Protein AF-0000000084714409 (afdb_homodimer)

Sequence (258 aa):
MHHAGVTAQVHGAFSDERGHGVAIVDLPSRTLSLTIGHLRAGQSTRLHRHNYETILYITKGQGYTLVEDRKVEWKAGDAVYVPVWAWHRHVNTDARHEAEYVACENTPLLQNLGEIALREEAPSQEGHEMHHAGVTAQVHGAFSDERGHGVAIVDLPSRTLSLTIGHLRAGQSTRLHRHNYETILYITKGQGYTLVEDRKVEWKAGDAVYVPVWAWHRHVNTDARHEAEYVACENTPLLQNLGEIALREEAPSQEGHE

Organism: Cystobacter fuscus (strain ATCC 25194 / DSM 2262 / NBRC 100088 / M29) (NCBI:txid1242864)

Solvent-accessible surface area (backbone atoms only — not comparable to full-atom values): 13049 Å² total; per-residue (Å²): 101,69,29,77,46,30,71,77,47,58,39,59,70,62,12,59,75,45,60,37,49,31,14,60,59,74,64,94,58,61,46,52,41,45,33,40,39,41,30,49,46,56,28,49,44,58,50,28,31,29,71,44,46,38,43,36,38,29,71,35,44,43,31,34,34,37,46,69,93,40,78,46,74,44,37,49,43,17,34,38,52,47,63,58,59,41,45,31,32,45,37,22,68,36,77,81,46,55,24,32,30,40,38,39,30,39,46,37,35,35,37,72,74,66,60,65,59,48,74,48,70,55,75,75,81,68,73,88,116,98,68,30,77,47,31,71,77,47,57,38,60,69,60,12,60,75,45,61,36,50,32,13,61,58,75,66,94,59,62,46,52,41,46,34,40,38,39,31,48,47,55,29,52,43,58,51,28,30,29,71,46,46,37,42,37,39,29,71,34,44,42,31,34,34,39,46,68,94,41,77,46,75,46,38,49,41,17,32,39,50,45,61,56,59,41,44,30,32,45,37,22,69,36,77,81,46,54,24,32,31,42,37,38,29,39,46,37,35,36,35,72,72,66,60,64,59,48,76,48,69,54,74,75,79,68,72,89,117

Secondary structure (DSSP, 8-state):
-EE--GGG---HHHHHHHTSEEEE-----SS-EEEEEEE-TT-BPPPEEESS-EEEEEEE-EEEEEETTEEEEEETT-EEEE-TT--EEEEE--SSS-EEEEEEE-HHHHHHTTS---EEEPP------/-EE--GGG---HHHHHHHTSEEEE-----SS-EEEEEEE-TT-BPPPEEESS-EEEEEEE-EEEEEETTEEEEEETT-EEEE-TT--EEEEE--SSS-EEEEEEE-HHHHHHHHS---EEEPP------

Radius of gyration: 18.62 Å; Cα contacts (8 Å, |Δi|>4): 704; chains: 2; bounding box: 42×69×45 Å

InterPro domains:
  IPR011051 RmlC-like cupin domain superfamily [SSF51182] (19-115)
  IPR013096 Cupin 2, conserved barrel [PF07883] (38-101)
  IPR014710 RmlC-like jelly roll fold [G3DSA:2.60.120.10] (14-129)
  IPR047183 Gentisate 1,2-dioxygenase-like [PTHR41517] (28-122)

Structure (mmCIF, N/CA/C/O backbone):
data_AF-0000000084714409-model_v1
#
loop_
_entity.id
_entity.type
_entity.pdbx_description
1 polymer 'Cupin type-2 domain-containing protein'
#
loop_
_atom_site.group_PDB
_atom_site.id
_atom_site.type_symbol
_atom_site.label_atom_id
_atom_site.label_alt_id
_atom_site.label_comp_id
_atom_site.label_asym_id
_atom_site.label_entity_id
_atom_site.label_seq_id
_atom_site.pdbx_PDB_ins_code
_atom_site.Cartn_x
_atom_site.Cartn_y
_atom_site.Cartn_z
_atom_site.occupancy
_atom_site.B_iso_or_equiv
_atom_site.auth_seq_id
_atom_site.auth_comp_id
_ato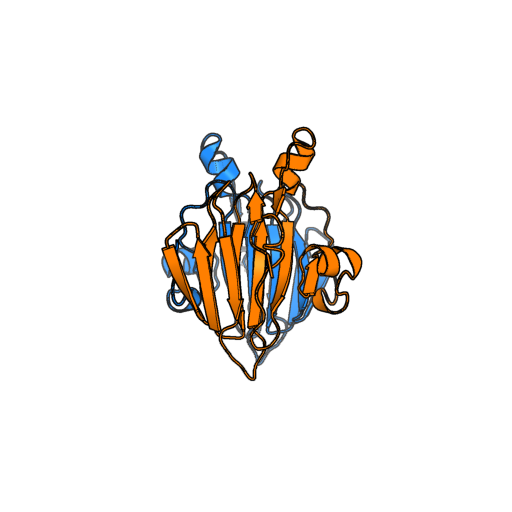m_site.auth_asym_id
_atom_site.auth_atom_id
_atom_site.pdbx_PDB_model_num
ATOM 1 N N . MET A 1 1 ? -0.018 14.414 -8.492 1 91.5 1 MET A N 1
ATOM 2 C CA . MET A 1 1 ? -0.159 14.094 -7.074 1 91.5 1 MET A CA 1
ATOM 3 C C . MET A 1 1 ? -1.445 13.312 -6.816 1 91.5 1 MET A C 1
ATOM 5 O O . MET A 1 1 ? -1.692 12.867 -5.695 1 91.5 1 MET A O 1
ATOM 9 N N . HIS A 1 2 ? -2.193 13.141 -7.922 1 95.12 2 HIS A N 1
ATOM 10 C CA . HIS A 1 2 ? -3.523 12.562 -7.789 1 95.12 2 HIS A CA 1
ATOM 11 C C . HIS A 1 2 ? -3.812 11.586 -8.93 1 95.12 2 HIS A C 1
ATOM 13 O O . HIS A 1 2 ? -3.496 11.867 -10.086 1 95.12 2 HIS A O 1
ATOM 19 N N . HIS A 1 3 ? -4.266 10.422 -8.594 1 94.44 3 HIS A N 1
ATOM 20 C CA . HIS A 1 3 ? -4.805 9.461 -9.547 1 94.44 3 HIS A CA 1
ATOM 21 C C . HIS A 1 3 ? -6.27 9.148 -9.25 1 94.44 3 HIS A C 1
ATOM 23 O O . HIS A 1 3 ? -6.57 8.352 -8.352 1 94.44 3 HIS A O 1
ATOM 29 N N . ALA A 1 4 ? -7.137 9.727 -10.062 1 94.19 4 ALA A N 1
ATOM 30 C CA . ALA A 1 4 ? -8.57 9.555 -9.852 1 94.19 4 ALA A CA 1
ATOM 31 C C . ALA A 1 4 ? -9.047 8.227 -10.43 1 94.19 4 ALA A C 1
ATOM 33 O O . ALA A 1 4 ? -8.633 7.824 -11.516 1 94.19 4 ALA A O 1
ATOM 34 N N . GLY A 1 5 ? -9.906 7.562 -9.656 1 92.44 5 GLY A N 1
ATOM 35 C CA . GLY A 1 5 ? -10.523 6.352 -10.164 1 92.44 5 GLY A CA 1
ATOM 36 C C . GLY A 1 5 ? -9.523 5.293 -10.578 1 92.44 5 GLY A C 1
ATOM 37 O O . GLY A 1 5 ? -9.531 4.836 -11.719 1 92.44 5 GLY A O 1
ATOM 38 N N . VAL A 1 6 ? -8.711 4.824 -9.688 1 92.06 6 VAL A N 1
ATOM 39 C CA . VAL A 1 6 ? -7.609 3.92 -9.977 1 92.06 6 VAL A CA 1
ATOM 40 C C . VAL A 1 6 ? -8.133 2.666 -10.672 1 92.06 6 VAL A C 1
ATOM 42 O O . VAL A 1 6 ? -7.531 2.178 -11.633 1 92.06 6 VAL A O 1
ATOM 45 N N . THR A 1 7 ? -9.273 2.193 -10.188 1 88.31 7 THR A N 1
ATOM 46 C CA . THR A 1 7 ? -9.75 0.901 -10.664 1 88.31 7 THR A CA 1
ATOM 47 C C . THR A 1 7 ? -10.539 1.064 -11.961 1 88.31 7 THR A C 1
ATOM 49 O O . THR A 1 7 ? -10.977 0.077 -12.555 1 88.31 7 THR A O 1
ATOM 52 N N . ALA A 1 8 ? -10.789 2.32 -12.312 1 83.19 8 ALA A N 1
ATOM 53 C CA . ALA A 1 8 ? -11.508 2.566 -13.555 1 83.19 8 ALA A CA 1
ATOM 54 C C . ALA A 1 8 ? -10.68 2.139 -14.766 1 83.19 8 ALA A C 1
ATOM 56 O O . ALA A 1 8 ? -11.219 1.888 -15.844 1 83.19 8 ALA A O 1
ATOM 57 N N . GLN A 1 9 ? -9.352 2.117 -14.57 1 68.75 9 GLN A N 1
ATOM 58 C CA . GLN A 1 9 ? -8.469 1.706 -15.656 1 68.75 9 GLN A CA 1
ATOM 59 C C . GLN A 1 9 ? -7.77 0.389 -15.328 1 68.75 9 GLN A C 1
ATOM 61 O O . GLN A 1 9 ? -6.949 0.328 -14.414 1 68.75 9 GLN A O 1
ATOM 66 N N . VAL A 1 10 ? -8.375 -0.668 -15.789 1 66.25 10 VAL A N 1
ATOM 67 C CA . VAL A 1 10 ? -7.668 -1.942 -15.742 1 66.25 10 VAL A CA 1
ATOM 68 C C . VAL A 1 10 ? -6.676 -2.025 -16.891 1 66.25 10 VAL A C 1
ATOM 70 O O . VAL A 1 10 ? -7.023 -1.734 -18.047 1 66.25 10 VAL A O 1
ATOM 73 N N . HIS A 1 11 ? -5.426 -2.039 -16.531 1 65.38 11 HIS A N 1
ATOM 74 C CA . HIS A 1 11 ? -4.398 -2.064 -17.562 1 65.38 11 HIS A CA 1
ATOM 75 C C . HIS A 1 11 ? -4.402 -3.395 -18.312 1 65.38 11 HIS A C 1
ATOM 77 O O . HIS A 1 11 ? -3.891 -4.398 -17.797 1 65.38 11 HIS A O 1
ATOM 83 N N . GLY A 1 12 ? -5.066 -3.32 -19.438 1 61.66 12 GLY A N 1
ATOM 84 C CA . GLY A 1 12 ? -5.262 -4.516 -20.25 1 61.66 12 GLY A CA 1
ATOM 85 C C . GLY A 1 12 ? -4.008 -5.359 -20.375 1 61.66 12 GLY A C 1
ATOM 86 O O . GLY A 1 12 ? -4.004 -6.535 -20.016 1 61.66 12 GLY A O 1
ATOM 87 N N . ALA A 1 13 ? -2.947 -4.711 -20.875 1 60.78 13 ALA A N 1
ATOM 88 C CA . ALA A 1 13 ? -1.728 -5.477 -21.125 1 60.78 13 ALA A CA 1
ATOM 89 C C . ALA A 1 13 ? -1.154 -6.035 -19.812 1 60.78 13 ALA A C 1
ATOM 91 O O . ALA A 1 13 ? -0.715 -7.188 -19.766 1 60.78 13 ALA A O 1
ATOM 92 N N . PHE A 1 14 ? -1.133 -5.258 -18.844 1 71 14 PHE A N 1
ATOM 93 C CA . PHE A 1 14 ? -0.606 -5.684 -17.547 1 71 14 PHE A CA 1
ATOM 94 C C . PHE A 1 14 ? -1.468 -6.789 -16.953 1 71 14 PHE A C 1
ATOM 96 O O . PHE A 1 14 ? -0.946 -7.797 -16.469 1 71 14 PHE A O 1
ATOM 103 N N . SER A 1 15 ? -2.76 -6.594 -17.078 1 77.75 15 SER A N 1
ATOM 104 C CA . SER A 1 15 ? -3.703 -7.598 -16.594 1 77.75 15 SER A CA 1
ATOM 105 C C . SER A 1 15 ? -3.525 -8.922 -17.328 1 77.75 15 SER A C 1
ATOM 107 O O . SER A 1 15 ? -3.609 -9.992 -16.719 1 77.75 15 SER A O 1
ATOM 109 N N . ASP A 1 16 ? -3.354 -8.805 -18.625 1 69.38 16 ASP A N 1
ATOM 110 C CA . ASP A 1 16 ? -3.145 -10.008 -19.422 1 69.38 16 ASP A CA 1
ATOM 111 C C . ASP A 1 16 ? -1.893 -10.758 -18.984 1 69.38 16 ASP A C 1
ATOM 113 O O . ASP A 1 16 ? -1.911 -11.984 -18.844 1 69.38 16 ASP A O 1
ATOM 117 N N . GLU A 1 17 ? -0.86 -10.008 -18.719 1 67.38 17 GLU A N 1
ATOM 118 C CA . GLU A 1 17 ? 0.401 -10.602 -18.281 1 67.38 17 GLU A CA 1
ATOM 119 C C . GLU A 1 17 ? 0.253 -11.281 -16.922 1 67.38 17 GLU A C 1
ATOM 121 O O . GLU A 1 17 ? 0.87 -12.312 -16.672 1 67.38 17 GLU A O 1
ATOM 126 N N . ARG A 1 18 ? -0.591 -10.734 -16.172 1 72.62 18 ARG A N 1
ATOM 127 C CA . ARG A 1 18 ? -0.733 -11.219 -14.797 1 72.62 18 ARG A CA 1
ATOM 128 C C . ARG A 1 18 ? -1.824 -12.273 -14.703 1 72.62 18 ARG A C 1
ATOM 130 O O . ARG A 1 18 ? -1.901 -13.008 -13.711 1 72.62 18 ARG A O 1
ATOM 137 N N . GLY A 1 19 ? -2.635 -12.391 -15.758 1 74.62 19 GLY A N 1
ATOM 138 C CA . GLY A 1 19 ? -3.703 -13.375 -15.797 1 74.62 19 GLY A CA 1
ATOM 139 C C . GLY A 1 19 ? -4.898 -12.992 -14.938 1 74.62 19 GLY A C 1
ATOM 140 O O . GLY A 1 19 ? -5.695 -13.852 -14.562 1 74.62 19 GLY A O 1
ATOM 141 N N . HIS A 1 20 ? -4.879 -11.773 -14.43 1 82 20 HIS A N 1
ATOM 142 C CA . HIS A 1 20 ? -5.988 -11.258 -13.641 1 82 20 HIS A CA 1
ATOM 143 C C . HIS A 1 20 ? -6.047 -9.734 -13.703 1 82 20 HIS A C 1
ATOM 145 O O . HIS A 1 20 ? -5.105 -9.094 -14.172 1 82 20 HIS A O 1
ATOM 151 N N . GLY A 1 21 ? -7.145 -9.18 -13.375 1 86.69 21 GLY A N 1
ATOM 152 C CA . GLY A 1 21 ? -7.305 -7.734 -13.43 1 86.69 21 GLY A CA 1
ATOM 153 C C . GLY A 1 21 ? -6.418 -7 -12.438 1 86.69 21 GLY A C 1
ATOM 154 O O . GLY A 1 21 ? -6.438 -7.297 -11.242 1 86.69 21 GLY A O 1
ATOM 155 N N . VAL A 1 22 ? -5.609 -6.098 -12.938 1 92.69 22 VAL A N 1
ATOM 156 C CA . VAL A 1 22 ? -4.746 -5.27 -12.094 1 92.69 22 VAL A CA 1
ATOM 157 C C . VAL A 1 22 ? -4.883 -3.805 -12.5 1 92.69 22 VAL A C 1
ATOM 159 O O . VAL A 1 22 ? -4.754 -3.463 -13.68 1 92.69 22 VAL A O 1
ATOM 162 N N . ALA A 1 23 ? -5.258 -2.959 -11.594 1 93.94 23 ALA A N 1
ATOM 163 C CA . ALA A 1 23 ? -5.211 -1.51 -11.766 1 93.94 23 ALA A CA 1
ATOM 164 C C . ALA A 1 23 ? -3.949 -0.922 -11.141 1 93.94 23 ALA A C 1
ATOM 166 O O . ALA A 1 23 ? -3.66 -1.163 -9.969 1 93.94 23 ALA A O 1
ATOM 167 N N . ILE A 1 24 ? -3.191 -0.186 -11.914 1 94.19 24 ILE A N 1
ATOM 168 C CA . ILE A 1 24 ? -1.93 0.382 -11.445 1 94.19 24 ILE A CA 1
ATOM 169 C C . ILE A 1 24 ? -2.154 1.812 -10.969 1 94.19 24 ILE A C 1
ATOM 171 O O . ILE A 1 24 ? -2.779 2.619 -11.656 1 94.19 24 ILE A O 1
ATOM 175 N N . VAL A 1 25 ? -1.768 2.082 -9.742 1 95.62 25 VAL A N 1
ATOM 176 C CA . VAL A 1 25 ? -1.732 3.467 -9.281 1 95.62 25 VAL A CA 1
ATOM 177 C C . VAL A 1 25 ? -0.604 4.215 -9.984 1 95.62 25 VAL A C 1
ATOM 179 O O . VAL A 1 25 ? 0.575 3.945 -9.742 1 95.62 25 VAL A O 1
ATOM 182 N N . ASP A 1 26 ? -0.975 5.105 -10.812 1 95.06 26 ASP A N 1
ATOM 183 C CA . ASP A 1 26 ? -0.027 5.844 -11.641 1 95.06 26 ASP A CA 1
ATOM 184 C C . ASP A 1 26 ? 0.365 7.164 -10.977 1 95.06 26 ASP A C 1
ATOM 186 O O . ASP A 1 26 ? -0.266 8.195 -11.219 1 95.06 26 ASP A O 1
ATOM 190 N N . LEU A 1 27 ? 1.365 7.176 -10.117 1 95.19 27 LEU A N 1
ATOM 191 C CA . LEU A 1 27 ? 1.874 8.32 -9.375 1 95.19 27 LEU A CA 1
ATOM 192 C C . LEU A 1 27 ? 3.398 8.352 -9.398 1 95.19 27 LEU A C 1
ATOM 194 O O . LEU A 1 27 ? 4.043 7.332 -9.656 1 95.19 27 LEU A O 1
ATOM 198 N N . PRO A 1 28 ? 3.982 9.477 -9.203 1 95 28 PRO A N 1
ATOM 199 C CA . PRO A 1 28 ? 5.426 9.609 -9.406 1 95 28 PRO A CA 1
ATOM 200 C C . PRO A 1 28 ? 6.238 9.156 -8.195 1 95 28 PRO A C 1
ATOM 202 O O . PRO A 1 28 ? 7.148 9.859 -7.754 1 95 28 PRO A O 1
ATOM 205 N N . SER A 1 29 ? 5.938 8.008 -7.652 1 96.31 29 SER A N 1
ATOM 206 C CA . SER A 1 29 ? 6.715 7.441 -6.559 1 96.31 29 SER A CA 1
ATOM 207 C C . SER A 1 29 ? 8.047 6.887 -7.055 1 96.31 29 SER A C 1
ATOM 209 O O . SER A 1 29 ? 8.164 6.496 -8.219 1 96.31 29 SER A O 1
ATOM 211 N N . ARG A 1 30 ? 9.047 6.898 -6.223 1 96.75 30 ARG A N 1
ATOM 212 C CA . ARG A 1 30 ? 10.391 6.516 -6.633 1 96.75 30 ARG A CA 1
ATOM 213 C C . ARG A 1 30 ? 10.773 5.156 -6.055 1 96.75 30 ARG A C 1
ATOM 215 O O . ARG A 1 30 ? 11.633 4.461 -6.605 1 96.75 30 ARG A O 1
ATOM 222 N N . THR A 1 31 ? 10.211 4.832 -4.902 1 97.81 31 THR A N 1
ATOM 223 C CA . THR A 1 31 ? 10.633 3.605 -4.238 1 97.81 31 THR A CA 1
ATOM 224 C C . THR A 1 31 ? 9.461 2.65 -4.059 1 97.81 31 THR A C 1
ATOM 226 O O . THR A 1 31 ? 9.656 1.464 -3.787 1 97.81 31 THR A O 1
ATOM 229 N N . LEU A 1 32 ? 8.227 3.146 -4.234 1 97.94 32 LEU A N 1
ATOM 230 C CA . LEU A 1 32 ? 7.012 2.398 -3.926 1 97.94 32 LEU A CA 1
ATOM 231 C C . LEU A 1 32 ? 6.152 2.217 -5.172 1 97.94 32 LEU A C 1
ATOM 233 O O . LEU A 1 32 ? 6.07 3.115 -6.012 1 97.94 32 LEU A O 1
ATOM 237 N N . SER A 1 33 ? 5.547 1.119 -5.246 1 97.75 33 SER A N 1
ATOM 238 C CA . SER A 1 33 ? 4.449 0.929 -6.188 1 97.75 33 SER A CA 1
ATOM 239 C C . SER A 1 33 ? 3.219 0.356 -5.492 1 97.75 33 SER A C 1
ATOM 241 O O . SER A 1 33 ? 3.34 -0.405 -4.527 1 97.75 33 SER A O 1
ATOM 243 N N . LEU A 1 34 ? 2.068 0.78 -5.957 1 97.94 34 LEU A N 1
ATOM 244 C CA . LEU A 1 34 ? 0.788 0.295 -5.453 1 97.94 34 LEU A CA 1
ATOM 245 C C . LEU A 1 34 ? -0.121 -0.135 -6.602 1 97.94 34 LEU A C 1
ATOM 247 O O . LEU A 1 34 ? -0.226 0.564 -7.609 1 97.94 34 LEU A O 1
ATOM 251 N N . THR A 1 35 ? -0.719 -1.241 -6.465 1 97 35 THR A N 1
ATOM 252 C CA . THR A 1 35 ? -1.691 -1.737 -7.43 1 97 35 THR A CA 1
ATOM 253 C C . THR A 1 35 ? -2.922 -2.299 -6.723 1 97 35 THR A C 1
ATOM 255 O O . THR A 1 35 ? -2.852 -2.676 -5.551 1 97 35 THR A O 1
ATOM 258 N N . ILE A 1 36 ? -4.008 -2.293 -7.473 1 97.31 36 ILE A N 1
ATOM 259 C CA . ILE A 1 36 ? -5.234 -2.947 -7.023 1 97.31 36 ILE A CA 1
ATOM 260 C C . ILE A 1 36 ? -5.473 -4.211 -7.848 1 97.31 36 ILE A C 1
ATOM 262 O O . ILE A 1 36 ? -5.723 -4.137 -9.055 1 97.31 36 ILE A O 1
ATOM 266 N N . GLY A 1 37 ? -5.398 -5.312 -7.145 1 95.94 37 GLY A N 1
ATOM 267 C CA . GLY A 1 37 ? -5.652 -6.59 -7.793 1 95.94 37 GLY A CA 1
ATOM 268 C C . GLY A 1 37 ? -7.082 -7.066 -7.629 1 95.94 37 GLY A C 1
ATOM 269 O O . GLY A 1 37 ? -7.676 -6.906 -6.559 1 95.94 37 GLY A O 1
ATOM 270 N N . HIS A 1 38 ? -7.559 -7.633 -8.703 1 95.06 38 HIS A N 1
ATOM 271 C CA . HIS A 1 38 ? -8.898 -8.211 -8.711 1 95.06 38 HIS A CA 1
ATOM 272 C C . HIS A 1 38 ? -8.859 -9.68 -9.125 1 95.06 38 HIS A C 1
ATOM 274 O O . HIS A 1 38 ? -8.266 -10.023 -10.148 1 95.06 38 HIS A O 1
ATOM 280 N N . LEU A 1 39 ? -9.469 -10.531 -8.32 1 95.56 39 LEU A N 1
ATOM 281 C CA . LEU A 1 39 ? -9.641 -11.938 -8.656 1 95.56 39 LEU A CA 1
ATOM 282 C C . LEU A 1 39 ? -11.117 -12.281 -8.828 1 95.56 39 LEU A C 1
ATOM 284 O O . LEU A 1 39 ? -11.906 -12.102 -7.906 1 95.56 39 LEU A O 1
ATOM 288 N N . ARG A 1 40 ? -11.453 -12.797 -9.984 1 95.56 40 ARG A N 1
ATOM 289 C CA . ARG A 1 40 ? -12.805 -13.281 -10.195 1 95.56 40 ARG A CA 1
ATOM 290 C C . ARG A 1 40 ? -13.094 -14.508 -9.336 1 95.56 40 ARG A C 1
ATOM 292 O O . ARG A 1 40 ? -12.18 -15.062 -8.711 1 95.56 40 ARG A O 1
ATOM 299 N N . ALA A 1 41 ? -14.43 -14.82 -9.312 1 95.94 41 ALA A N 1
ATOM 300 C CA . ALA A 1 41 ? -14.82 -16.016 -8.57 1 95.94 41 ALA A CA 1
ATOM 301 C C . ALA A 1 41 ? -14.008 -17.234 -9.023 1 95.94 41 ALA A C 1
ATOM 303 O O . ALA A 1 41 ? -13.969 -17.547 -10.211 1 95.94 41 ALA A O 1
ATOM 304 N N . GLY A 1 42 ? -13.281 -17.812 -8.078 1 95.12 42 GLY A N 1
ATOM 305 C CA . GLY A 1 42 ? -12.547 -19.047 -8.352 1 95.12 42 GLY A CA 1
ATOM 306 C C . GLY A 1 42 ? -11.227 -18.797 -9.055 1 95.12 42 GLY A C 1
ATOM 307 O O . GLY A 1 42 ? -10.477 -19.75 -9.328 1 95.12 42 GLY A O 1
ATOM 308 N N . GLN A 1 43 ? -10.836 -17.578 -9.266 1 95.56 43 GLN A N 1
ATOM 309 C CA . GLN A 1 43 ? -9.656 -17.266 -10.062 1 95.56 43 GLN A CA 1
ATOM 310 C C . GLN A 1 43 ? -8.391 -17.281 -9.203 1 95.56 43 GLN A C 1
ATOM 312 O O . GLN A 1 43 ? -8.461 -17.062 -7.992 1 95.56 43 GLN A O 1
ATOM 317 N N . SER A 1 44 ? -7.297 -17.562 -9.852 1 95.06 44 SER A N 1
ATOM 318 C CA . SER A 1 44 ? -5.977 -17.5 -9.227 1 95.06 44 SER A CA 1
ATOM 319 C C . SER A 1 44 ? -4.992 -16.719 -10.086 1 95.06 44 SER A C 1
ATOM 321 O O . SER A 1 44 ? -5.156 -16.625 -11.305 1 95.06 44 SER A O 1
ATOM 323 N N . THR A 1 45 ? -4.039 -16.125 -9.391 1 94.81 45 THR A N 1
ATOM 324 C CA . THR A 1 45 ? -2.928 -15.562 -10.141 1 94.81 45 THR A CA 1
ATOM 325 C C . THR A 1 45 ? -2.008 -16.672 -10.656 1 94.81 45 THR A C 1
ATOM 327 O O . THR A 1 45 ? -2.082 -17.812 -10.195 1 94.81 45 THR A O 1
ATOM 330 N N . ARG A 1 46 ? -1.164 -16.344 -11.594 1 92.38 46 ARG A N 1
ATOM 331 C CA . ARG A 1 46 ? -0.142 -17.281 -12.047 1 92.38 46 ARG A CA 1
ATOM 332 C C . ARG A 1 46 ? 0.909 -17.5 -10.969 1 92.38 46 ARG A C 1
ATOM 334 O O . ARG A 1 46 ? 1.185 -16.609 -10.164 1 92.38 46 ARG A O 1
ATOM 341 N N . LEU A 1 47 ? 1.417 -18.688 -10.969 1 95.44 47 LEU A N 1
ATOM 342 C CA . LEU A 1 47 ? 2.561 -18.969 -10.102 1 95.44 47 LEU A CA 1
ATOM 343 C C . LEU A 1 47 ? 3.791 -18.188 -10.57 1 95.44 47 LEU A C 1
ATOM 345 O O . LEU A 1 47 ? 4.184 -18.281 -11.734 1 95.44 47 LEU A O 1
ATOM 349 N N . HIS A 1 48 ? 4.434 -17.406 -9.711 1 96.94 48 HIS A N 1
ATOM 350 C CA . HIS A 1 48 ? 5.57 -16.578 -10.062 1 96.94 48 HIS A CA 1
ATOM 351 C C . HIS A 1 48 ? 6.41 -16.234 -8.836 1 96.94 48 HIS A C 1
ATOM 353 O O . HIS A 1 48 ? 6.031 -16.562 -7.711 1 96.94 48 HIS A O 1
ATOM 359 N N . ARG A 1 49 ? 7.57 -15.695 -9.062 1 97.38 49 ARG A N 1
ATOM 360 C CA . ARG A 1 49 ? 8.445 -15.164 -8.023 1 97.38 49 ARG A CA 1
ATOM 361 C C . ARG A 1 49 ? 9.141 -13.891 -8.492 1 97.38 49 ARG A C 1
ATOM 363 O O . ARG A 1 49 ? 9.195 -13.617 -9.695 1 97.38 49 ARG A O 1
ATOM 370 N N . HIS A 1 50 ? 9.594 -13.094 -7.574 1 98 50 HIS A N 1
ATOM 371 C CA . HIS A 1 50 ? 10.266 -11.836 -7.895 1 98 50 HIS A CA 1
ATOM 372 C C . HIS A 1 50 ? 11.188 -11.398 -6.766 1 98 50 HIS A C 1
ATOM 374 O O . HIS A 1 50 ? 11.078 -11.891 -5.641 1 98 50 HIS A O 1
ATOM 380 N N . ASN A 1 51 ? 12.172 -10.492 -7.109 1 98.5 51 ASN A N 1
ATOM 381 C CA . ASN A 1 51 ? 13.203 -10.117 -6.152 1 98.5 51 ASN A CA 1
ATOM 382 C C . ASN A 1 51 ? 12.836 -8.844 -5.398 1 98.5 51 ASN A C 1
ATOM 384 O O . ASN A 1 51 ? 13.703 -8.18 -4.832 1 98.5 51 ASN A O 1
ATOM 388 N N . TYR A 1 52 ? 11.641 -8.414 -5.438 1 98 52 TYR A N 1
ATOM 389 C CA . TYR A 1 52 ? 11.102 -7.332 -4.617 1 98 52 TYR A CA 1
ATOM 390 C C . TYR A 1 52 ? 10.086 -7.859 -3.613 1 98 52 TYR A C 1
ATOM 392 O O . TYR A 1 52 ? 9.531 -8.945 -3.795 1 98 52 TYR A O 1
ATOM 400 N N . GLU A 1 53 ? 9.906 -7.188 -2.486 1 97.12 53 GLU A N 1
ATOM 401 C CA . GLU A 1 53 ? 8.969 -7.629 -1.465 1 97.12 53 GLU A CA 1
ATOM 402 C C . GLU A 1 53 ? 7.559 -7.105 -1.749 1 97.12 53 GLU A C 1
ATOM 404 O O . GLU A 1 53 ? 7.398 -6.062 -2.387 1 97.12 53 GLU A O 1
ATOM 409 N N . THR A 1 54 ? 6.574 -7.789 -1.305 1 98.19 54 THR A N 1
ATOM 410 C CA . THR A 1 54 ? 5.172 -7.449 -1.524 1 98.19 54 THR A CA 1
ATOM 411 C C . THR A 1 54 ? 4.371 -7.594 -0.232 1 98.19 54 THR A C 1
ATOM 413 O O . THR A 1 54 ? 4.523 -8.578 0.492 1 98.19 54 THR A O 1
ATOM 416 N N . ILE A 1 55 ? 3.625 -6.609 0.173 1 98.62 55 ILE A N 1
ATOM 417 C CA . ILE A 1 55 ? 2.572 -6.688 1.18 1 98.62 55 ILE A CA 1
ATOM 418 C C . ILE A 1 55 ? 1.206 -6.574 0.507 1 98.62 55 ILE A C 1
ATOM 420 O O . ILE A 1 55 ? 0.974 -5.664 -0.291 1 98.62 55 ILE A O 1
ATOM 424 N N . LEU A 1 56 ? 0.336 -7.496 0.772 1 98.62 56 LEU A N 1
ATOM 425 C CA . LEU A 1 56 ? -1.055 -7.434 0.336 1 98.62 56 LEU A CA 1
ATOM 426 C C . LEU A 1 56 ? -1.971 -7.055 1.495 1 98.62 56 LEU A C 1
ATOM 428 O O . LEU A 1 56 ? -1.804 -7.551 2.611 1 98.62 56 LEU A O 1
ATOM 432 N N . TYR A 1 57 ? -2.855 -6.184 1.273 1 98.62 57 TYR A N 1
ATOM 433 C CA . TYR A 1 57 ? -3.988 -5.926 2.156 1 98.62 57 TYR A CA 1
ATOM 434 C C . TYR A 1 57 ? -5.305 -6.266 1.469 1 98.62 57 TYR A C 1
ATOM 436 O O . TYR A 1 57 ? -5.648 -5.676 0.443 1 98.62 57 TYR A O 1
ATOM 444 N N . ILE A 1 58 ? -6.047 -7.191 2.088 1 98.56 58 ILE A N 1
ATOM 445 C CA . ILE A 1 58 ? -7.266 -7.699 1.462 1 98.56 58 ILE A CA 1
ATOM 446 C C . ILE A 1 58 ? -8.43 -6.762 1.763 1 98.56 58 ILE A C 1
ATOM 448 O O . ILE A 1 58 ? -8.766 -6.531 2.926 1 98.56 58 ILE A O 1
ATOM 452 N N . THR A 1 59 ? -9.016 -6.242 0.666 1 97.56 59 THR A N 1
ATOM 453 C CA . THR A 1 59 ? -10.094 -5.281 0.866 1 97.56 59 THR A CA 1
ATOM 454 C C . THR A 1 59 ? -11.453 -5.941 0.675 1 97.56 59 THR A C 1
ATOM 456 O O . THR A 1 59 ? -12.469 -5.438 1.158 1 97.56 59 THR A O 1
ATOM 459 N N . LYS A 1 60 ? -11.5 -6.949 -0.091 1 97 60 LYS A N 1
ATOM 460 C CA . LYS A 1 60 ? -12.742 -7.66 -0.384 1 97 60 LYS A CA 1
ATOM 461 C C . LYS A 1 60 ? -12.484 -9.156 -0.566 1 97 60 LYS A C 1
ATOM 463 O O . LYS A 1 60 ? -11.516 -9.547 -1.212 1 97 60 LYS A O 1
ATOM 468 N N . GLY A 1 61 ? -13.461 -9.984 0.009 1 97.5 61 GLY A N 1
ATOM 469 C CA . GLY A 1 61 ? -13.477 -11.406 -0.298 1 97.5 61 GLY A CA 1
ATOM 470 C C . GLY A 1 61 ? -12.602 -12.227 0.625 1 97.5 61 GLY A C 1
ATOM 471 O O . GLY A 1 61 ? -12.336 -11.828 1.76 1 97.5 61 GLY A O 1
ATOM 472 N N . GLN A 1 62 ? -12.398 -13.484 0.189 1 97.88 62 GLN A N 1
ATOM 473 C CA . GLN A 1 62 ? -11.594 -14.445 0.938 1 97.88 62 GLN A CA 1
ATOM 474 C C . GLN A 1 62 ? -10.867 -15.406 -0.002 1 97.88 62 GLN A C 1
ATOM 476 O O . GLN A 1 62 ? -11.266 -15.57 -1.157 1 97.88 62 GLN A O 1
ATOM 481 N N . GLY A 1 63 ? -9.812 -15.992 0.519 1 98.25 63 GLY A N 1
ATOM 482 C CA . GLY A 1 63 ? -8.984 -16.922 -0.245 1 98.25 63 GLY A CA 1
ATOM 483 C C . GLY A 1 63 ? -7.715 -17.328 0.479 1 98.25 63 GLY A C 1
ATOM 484 O O . GLY A 1 63 ? -7.707 -17.438 1.706 1 98.25 63 GLY A O 1
ATOM 485 N N . TYR A 1 64 ? -6.738 -17.625 -0.305 1 98.5 64 TYR A N 1
ATOM 486 C CA . TYR A 1 64 ? -5.453 -17.953 0.297 1 98.5 64 TYR A CA 1
ATOM 487 C C . TYR A 1 64 ? -4.305 -17.594 -0.64 1 98.5 64 TYR A C 1
ATOM 489 O O . TYR A 1 64 ? -4.52 -17.359 -1.832 1 98.5 64 TYR A O 1
ATOM 497 N N . THR A 1 65 ? -3.162 -17.438 -0.092 1 98.25 65 THR A N 1
ATOM 498 C CA . THR A 1 65 ? -1.896 -17.344 -0.811 1 98.25 65 THR A CA 1
ATOM 499 C C . THR A 1 65 ? -1.028 -18.562 -0.542 1 98.25 65 THR A C 1
ATOM 501 O O . THR A 1 65 ? -0.827 -18.953 0.613 1 98.25 65 THR A O 1
ATOM 504 N N . LEU A 1 66 ? -0.626 -19.156 -1.576 1 97.44 66 LEU A N 1
ATOM 505 C CA . LEU A 1 66 ? 0.406 -20.188 -1.468 1 97.44 66 LEU A CA 1
ATOM 506 C C . LEU A 1 66 ? 1.797 -19.578 -1.596 1 97.44 66 LEU A C 1
ATOM 508 O O . LEU A 1 66 ? 2.092 -18.891 -2.582 1 97.44 66 LEU A O 1
ATOM 512 N N . VAL A 1 67 ? 2.564 -19.75 -0.618 1 97.19 67 VAL A N 1
ATOM 513 C CA . VAL A 1 67 ? 3.961 -19.328 -0.625 1 97.19 67 VAL A CA 1
ATOM 514 C C . VAL A 1 67 ? 4.871 -20.531 -0.386 1 97.19 67 VAL A C 1
ATOM 516 O O . VAL A 1 67 ? 4.98 -21.016 0.741 1 97.19 67 VAL A O 1
ATOM 519 N N . GLU A 1 68 ? 5.582 -20.828 -1.45 1 96.12 68 GLU A N 1
ATOM 520 C CA . GLU A 1 68 ? 6.34 -22.078 -1.395 1 96.12 68 GLU A CA 1
ATOM 521 C C . GLU A 1 68 ? 5.473 -23.234 -0.896 1 96.12 68 GLU A C 1
ATOM 523 O O . GLU A 1 68 ? 4.473 -23.578 -1.522 1 96.12 68 GLU A O 1
ATOM 528 N N . ASP A 1 69 ? 5.68 -23.734 0.262 1 93.5 69 ASP A N 1
ATOM 529 C CA . ASP A 1 69 ? 4.918 -24.875 0.751 1 93.5 69 ASP A CA 1
ATOM 530 C C . ASP A 1 69 ? 3.951 -24.469 1.855 1 93.5 69 ASP A C 1
ATOM 532 O O . ASP A 1 69 ? 3.406 -25.328 2.562 1 93.5 69 ASP A O 1
ATOM 536 N N . ARG A 1 70 ? 3.764 -23.25 1.968 1 96.12 70 ARG A N 1
ATOM 537 C CA . ARG A 1 70 ? 2.887 -22.75 3.021 1 96.12 70 ARG A CA 1
ATOM 538 C C . ARG A 1 70 ? 1.626 -22.125 2.432 1 96.12 70 ARG A C 1
ATOM 540 O O . ARG A 1 70 ? 1.699 -21.328 1.485 1 96.12 70 ARG A O 1
ATOM 547 N N . LYS A 1 71 ? 0.526 -22.516 3.045 1 97.44 71 LYS A N 1
ATOM 548 C CA . LYS A 1 71 ? -0.758 -21.922 2.68 1 97.44 71 LYS A CA 1
ATOM 549 C C . LYS A 1 71 ? -1.199 -20.891 3.711 1 97.44 71 LYS A C 1
ATOM 551 O O . LYS A 1 71 ? -1.334 -21.203 4.895 1 97.44 71 LYS A O 1
ATOM 556 N N . VAL A 1 72 ? -1.438 -19.688 3.328 1 97.69 72 VAL A N 1
ATOM 557 C CA . VAL A 1 72 ? -1.882 -18.609 4.203 1 97.69 72 VAL A CA 1
ATOM 558 C C . VAL A 1 72 ? -3.299 -18.188 3.818 1 97.69 72 VAL A C 1
ATOM 560 O O . VAL A 1 72 ? -3.496 -17.484 2.822 1 97.69 72 VAL A O 1
ATOM 563 N N . GLU A 1 73 ? -4.25 -18.531 4.629 1 98.19 73 GLU A N 1
ATOM 564 C CA . GLU A 1 73 ? -5.629 -18.141 4.375 1 98.19 73 GLU A CA 1
ATOM 565 C C . GLU A 1 73 ? -5.859 -16.672 4.75 1 98.19 73 GLU A C 1
ATOM 567 O O . GLU A 1 73 ? -5.262 -16.172 5.699 1 98.19 73 GLU A O 1
ATOM 572 N N . TRP A 1 74 ? -6.688 -16.016 3.941 1 98.31 74 TRP A N 1
ATOM 573 C CA . TRP A 1 74 ? -6.965 -14.617 4.234 1 98.31 74 TRP A CA 1
ATOM 574 C C . TRP A 1 74 ? -8.414 -14.266 3.916 1 98.31 74 TRP A C 1
ATOM 576 O O . TRP A 1 74 ? -9.062 -14.961 3.129 1 98.31 74 TRP A O 1
ATOM 586 N N . LYS A 1 75 ? -8.945 -13.273 4.52 1 98 75 LYS A N 1
ATOM 587 C CA . LYS A 1 75 ? -10.211 -12.609 4.25 1 98 75 LYS A CA 1
ATOM 588 C C . LYS A 1 75 ? -10.07 -11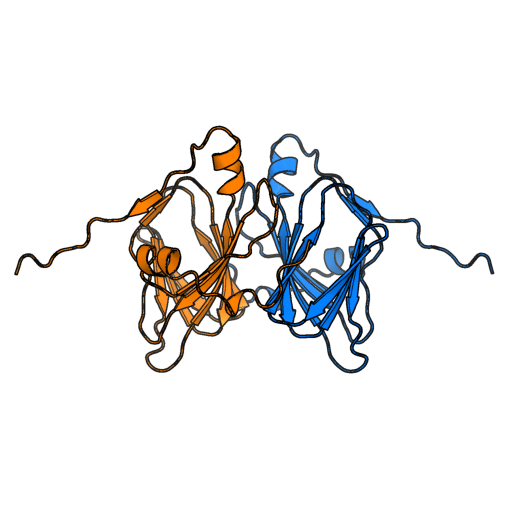.094 4.316 1 98 75 LYS A C 1
ATOM 590 O O . LYS A 1 75 ? -9.023 -10.578 4.73 1 98 75 LYS A O 1
ATOM 595 N N . ALA A 1 76 ? -11.141 -10.422 3.84 1 97.75 76 ALA A N 1
ATOM 596 C CA . ALA A 1 76 ? -11.125 -8.961 3.904 1 97.75 76 ALA A CA 1
ATOM 597 C C . ALA A 1 76 ? -10.68 -8.477 5.281 1 97.75 76 ALA A C 1
ATOM 599 O O . ALA A 1 76 ? -11.141 -8.992 6.305 1 97.75 76 ALA A O 1
ATOM 600 N N . GLY A 1 77 ? -9.758 -7.535 5.27 1 97.25 77 GLY A N 1
ATOM 601 C CA . GLY A 1 77 ? -9.25 -6.984 6.516 1 97.25 77 GLY A CA 1
ATOM 602 C C . GLY A 1 77 ? -7.926 -7.598 6.938 1 97.25 77 GLY A C 1
ATOM 603 O O . GLY A 1 77 ? -7.266 -7.098 7.852 1 97.25 77 GLY A O 1
ATOM 604 N N . ASP A 1 78 ? -7.52 -8.664 6.297 1 98.12 78 ASP A N 1
ATOM 605 C CA . ASP A 1 78 ? -6.242 -9.312 6.574 1 98.12 78 ASP A CA 1
ATOM 606 C C . ASP A 1 78 ? -5.133 -8.734 5.699 1 98.12 78 ASP A C 1
ATOM 608 O O . ASP A 1 78 ? -5.406 -8.102 4.676 1 98.12 78 ASP A O 1
ATOM 612 N N . ALA A 1 79 ? -3.906 -8.922 6.133 1 98.56 79 ALA A N 1
ATOM 613 C CA . ALA A 1 79 ? -2.727 -8.602 5.332 1 98.56 79 ALA A CA 1
ATOM 614 C C . ALA A 1 79 ? -1.795 -9.805 5.23 1 98.56 79 ALA A C 1
ATOM 616 O O . ALA A 1 79 ? -1.737 -10.633 6.145 1 98.56 79 ALA A O 1
ATOM 617 N N . VAL A 1 80 ? -1.093 -9.906 4.137 1 98.44 80 VAL A N 1
ATOM 618 C CA . VAL A 1 80 ? -0.196 -11.016 3.846 1 98.44 80 VAL A CA 1
ATOM 619 C C . VAL A 1 80 ? 1.143 -10.484 3.338 1 98.44 80 VAL A C 1
ATOM 621 O O . VAL A 1 80 ? 1.181 -9.555 2.529 1 98.44 80 VAL A O 1
ATOM 624 N N . TYR A 1 81 ? 2.207 -11.062 3.799 1 98.19 81 TYR A N 1
ATOM 625 C CA . TYR A 1 81 ? 3.551 -10.75 3.322 1 98.19 81 TYR A CA 1
ATOM 626 C C . TYR A 1 81 ? 4.062 -11.836 2.383 1 98.19 81 TYR A C 1
ATOM 628 O O . TYR A 1 81 ? 3.955 -13.023 2.684 1 98.19 81 TYR A O 1
ATOM 636 N N . VAL A 1 82 ? 4.559 -11.469 1.257 1 97.81 82 VAL A N 1
ATOM 637 C CA . VAL A 1 82 ? 5.219 -12.375 0.321 1 97.81 82 VAL A CA 1
ATOM 638 C C . VAL A 1 82 ? 6.723 -12.117 0.329 1 97.81 82 VAL A C 1
ATOM 640 O O . VAL A 1 82 ? 7.188 -11.07 -0.131 1 97.81 82 VAL A O 1
ATOM 643 N N . PRO A 1 83 ? 7.516 -13.07 0.78 1 96 83 PRO A N 1
ATOM 644 C CA . PRO A 1 83 ? 8.969 -12.867 0.824 1 96 83 PRO A CA 1
ATOM 645 C C . PRO A 1 83 ? 9.594 -12.781 -0.565 1 96 83 PRO A C 1
ATOM 647 O O . PRO A 1 83 ? 9.062 -13.352 -1.521 1 96 83 PRO A O 1
ATOM 650 N N . VAL A 1 84 ? 10.727 -12.117 -0.606 1 97.25 84 VAL A N 1
ATOM 651 C CA . VAL A 1 84 ? 11.484 -11.977 -1.845 1 97.25 84 VAL A CA 1
ATOM 652 C C . VAL A 1 84 ? 11.867 -13.352 -2.381 1 97.25 84 VAL A C 1
ATOM 654 O O . VAL A 1 84 ? 12.266 -14.234 -1.615 1 97.25 84 VAL A O 1
ATOM 657 N N . TRP A 1 85 ? 11.672 -13.523 -3.625 1 97.81 85 TRP A N 1
ATOM 658 C CA . TRP A 1 85 ? 12.094 -14.664 -4.445 1 97.81 85 TRP A CA 1
ATOM 659 C C . TRP A 1 85 ? 11.375 -15.938 -4.012 1 97.81 85 TRP A C 1
ATOM 661 O O . TRP A 1 85 ? 11.859 -17.047 -4.266 1 97.81 85 TRP A O 1
ATOM 671 N N . ALA A 1 86 ? 10.305 -15.859 -3.338 1 97.5 86 ALA A N 1
ATOM 672 C CA . ALA A 1 86 ? 9.469 -17 -2.984 1 97.5 86 ALA A CA 1
ATOM 673 C C . ALA A 1 86 ? 8.414 -17.266 -4.059 1 97.5 86 ALA A C 1
ATOM 675 O O . ALA A 1 86 ? 7.734 -16.344 -4.508 1 97.5 86 ALA A O 1
ATOM 676 N N . TRP A 1 87 ? 8.328 -18.547 -4.508 1 98.06 87 TRP A N 1
ATOM 677 C CA . TRP A 1 87 ? 7.227 -18.891 -5.395 1 98.06 87 TRP A CA 1
ATOM 678 C C . TRP A 1 87 ? 5.883 -18.703 -4.699 1 98.06 87 TRP A C 1
ATOM 680 O O . TRP A 1 87 ? 5.691 -19.141 -3.566 1 98.06 87 TRP A O 1
ATOM 690 N N . HIS A 1 88 ? 4.957 -18 -5.387 1 97.81 88 HIS A N 1
ATOM 691 C CA . HIS A 1 88 ? 3.676 -17.75 -4.734 1 97.81 88 HIS A CA 1
ATOM 692 C C . HIS A 1 88 ? 2.566 -17.547 -5.762 1 97.81 88 HIS A C 1
ATOM 694 O O . HIS A 1 88 ? 2.842 -17.297 -6.938 1 97.81 88 HIS A O 1
ATOM 700 N N . ARG A 1 89 ? 1.359 -17.75 -5.359 1 97.25 89 ARG A N 1
ATOM 701 C CA . ARG A 1 89 ? 0.13 -17.406 -6.066 1 97.25 89 ARG A CA 1
ATOM 702 C C . ARG A 1 89 ? -0.985 -17.062 -5.086 1 97.25 89 ARG A C 1
ATOM 704 O O . ARG A 1 89 ? -0.962 -17.484 -3.932 1 97.25 89 ARG A O 1
ATOM 711 N N . HIS A 1 90 ? -1.874 -16.297 -5.5 1 97.75 90 HIS A N 1
ATOM 712 C CA . HIS A 1 90 ? -3.051 -15.883 -4.742 1 97.75 90 HIS A CA 1
ATOM 713 C C . HIS A 1 90 ? -4.32 -16.484 -5.332 1 97.75 90 HIS A C 1
ATOM 715 O O . HIS A 1 90 ? -4.527 -16.438 -6.547 1 97.75 90 HIS A O 1
ATOM 721 N N . VAL A 1 91 ? -5.172 -17 -4.535 1 97.44 91 VAL A N 1
ATOM 722 C CA . VAL A 1 91 ? -6.336 -17.734 -5.012 1 97.44 91 VAL A CA 1
ATOM 723 C C . VAL A 1 91 ? -7.598 -17.219 -4.332 1 97.44 91 VAL A C 1
ATOM 725 O O . VAL A 1 91 ? -7.641 -17.078 -3.105 1 97.44 91 VAL A O 1
ATOM 728 N N . ASN A 1 92 ? -8.617 -16.828 -5.145 1 98 92 ASN A N 1
ATOM 729 C CA . ASN A 1 92 ? -9.969 -16.594 -4.652 1 98 92 ASN A CA 1
ATOM 730 C C . ASN A 1 92 ? -10.766 -17.891 -4.539 1 98 92 ASN A C 1
ATOM 732 O O . ASN A 1 92 ? -11.125 -18.484 -5.551 1 98 92 ASN A O 1
ATOM 736 N N . THR A 1 93 ? -11.07 -18.25 -3.373 1 96.81 93 THR A N 1
ATOM 737 C CA . THR A 1 93 ? -11.734 -19.531 -3.18 1 96.81 93 THR A CA 1
ATOM 738 C C . THR A 1 93 ? -13.25 -19.391 -3.283 1 96.81 93 THR A C 1
ATOM 740 O O . THR A 1 93 ? -13.977 -20.375 -3.24 1 96.81 93 THR A O 1
ATOM 743 N N . ASP A 1 94 ? -13.789 -18.203 -3.283 1 96.38 94 ASP A N 1
ATOM 744 C CA . ASP A 1 94 ? -15.227 -17.969 -3.406 1 96.38 94 ASP A CA 1
ATOM 745 C C . ASP A 1 94 ? -15.703 -18.25 -4.832 1 96.38 94 ASP A C 1
ATOM 747 O O . ASP A 1 94 ? -15.188 -17.656 -5.785 1 96.38 94 ASP A O 1
ATOM 751 N N . ALA A 1 95 ? -16.656 -19.094 -5.051 1 94.88 95 ALA A N 1
ATOM 752 C CA . ALA A 1 95 ? -17.125 -19.5 -6.367 1 94.88 95 ALA A CA 1
ATOM 753 C C . ALA A 1 95 ? -18.141 -18.516 -6.926 1 94.88 95 ALA A C 1
ATOM 755 O O . ALA A 1 95 ? -18.516 -18.594 -8.102 1 94.88 95 ALA A O 1
ATOM 756 N N . ARG A 1 96 ? -18.547 -17.578 -6.16 1 96.81 96 ARG A N 1
ATOM 757 C CA . ARG A 1 96 ? -19.625 -16.703 -6.586 1 96.81 96 ARG A CA 1
ATOM 758 C C . ARG A 1 96 ? -19.188 -15.242 -6.582 1 96.81 96 ARG A C 1
ATOM 760 O O . ARG A 1 96 ? -19.719 -14.43 -7.344 1 96.81 96 ARG A O 1
ATOM 767 N N . HIS A 1 97 ? -18.234 -14.945 -5.695 1 96.44 97 HIS A N 1
ATOM 768 C CA . HIS A 1 97 ? -17.922 -13.539 -5.504 1 96.44 97 HIS A CA 1
ATOM 769 C C . HIS A 1 97 ? -16.453 -13.25 -5.82 1 96.44 97 HIS A C 1
ATOM 771 O O . HIS A 1 97 ? -15.602 -14.125 -5.676 1 96.44 97 HIS A O 1
ATOM 777 N N . GLU A 1 98 ? -16.156 -12.016 -6.188 1 96.69 98 GLU A N 1
ATOM 778 C CA . GLU A 1 98 ? -14.797 -11.578 -6.48 1 96.69 98 GLU A CA 1
ATOM 779 C C . GLU A 1 98 ? -14.039 -11.242 -5.203 1 96.69 98 GLU A C 1
ATOM 781 O O . GLU A 1 98 ? -14.641 -11.078 -4.141 1 96.69 98 GLU A O 1
ATOM 786 N N . ALA A 1 99 ? -12.766 -11.258 -5.332 1 97.31 99 ALA A N 1
ATOM 787 C CA . ALA A 1 99 ? -11.875 -10.766 -4.281 1 97.31 99 ALA A CA 1
ATOM 788 C C . ALA A 1 99 ? -11.031 -9.594 -4.781 1 97.31 99 ALA A C 1
ATOM 790 O O . ALA A 1 99 ? -10.82 -9.445 -5.988 1 97.31 99 ALA A O 1
ATOM 791 N N . GLU A 1 100 ? -10.609 -8.719 -3.861 1 97.31 100 GLU A N 1
ATOM 792 C CA . GLU A 1 100 ? -9.805 -7.547 -4.164 1 97.31 100 GLU A CA 1
ATOM 793 C C . GLU A 1 100 ? -8.734 -7.32 -3.098 1 97.31 100 GLU A C 1
ATOM 795 O O . GLU A 1 100 ? -8.984 -7.543 -1.91 1 97.31 100 GLU A O 1
ATOM 800 N N . TYR A 1 101 ? -7.582 -6.949 -3.539 1 98.06 101 TYR A N 1
ATOM 801 C CA . TYR A 1 101 ? -6.531 -6.598 -2.588 1 98.06 101 TYR A CA 1
ATOM 802 C C . TYR A 1 101 ? -5.719 -5.41 -3.088 1 98.06 101 TYR A C 1
ATOM 804 O O . TYR A 1 101 ? -5.699 -5.125 -4.289 1 98.06 101 TYR A O 1
ATOM 812 N N . VAL A 1 102 ? -5.16 -4.68 -2.219 1 98.5 102 VAL A N 1
ATOM 813 C CA . VAL A 1 102 ? -4.141 -3.668 -2.482 1 98.5 102 VAL A CA 1
ATOM 814 C C . VAL A 1 102 ? -2.752 -4.281 -2.32 1 98.5 102 VAL A C 1
ATOM 816 O O . VAL A 1 102 ? -2.451 -4.891 -1.291 1 98.5 102 VAL A O 1
ATOM 819 N N . ALA A 1 103 ? -1.944 -4.152 -3.295 1 98.44 103 ALA A N 1
ATOM 820 C CA . ALA A 1 103 ? -0.574 -4.652 -3.24 1 98.44 103 ALA A CA 1
ATOM 821 C C . ALA A 1 103 ? 0.431 -3.506 -3.219 1 98.44 103 ALA A C 1
ATOM 823 O O . ALA A 1 103 ? 0.366 -2.6 -4.051 1 98.44 103 ALA A O 1
ATOM 824 N N . CYS A 1 104 ? 1.281 -3.551 -2.299 1 98.62 104 CYS A N 1
ATOM 825 C CA . CYS A 1 104 ? 2.395 -2.613 -2.201 1 98.62 104 CYS A CA 1
ATOM 826 C C . CYS A 1 104 ? 3.723 -3.316 -2.453 1 98.62 104 CYS A C 1
ATOM 828 O O . CYS A 1 104 ? 4.004 -4.355 -1.855 1 98.62 104 CYS A O 1
ATOM 830 N N . GLU A 1 105 ? 4.516 -2.732 -3.312 1 98.5 105 GLU A N 1
ATOM 831 C CA . GLU A 1 105 ? 5.793 -3.338 -3.686 1 98.5 105 GLU A CA 1
ATOM 832 C C . GLU A 1 105 ? 6.898 -2.289 -3.771 1 98.5 105 GLU A C 1
ATOM 834 O O . GLU A 1 105 ? 6.621 -1.104 -3.977 1 98.5 105 GLU A O 1
ATOM 839 N N . ASN A 1 106 ? 8.172 -2.756 -3.59 1 98.56 106 ASN A N 1
ATOM 840 C CA . ASN A 1 106 ? 9.312 -1.855 -3.715 1 98.56 106 ASN A CA 1
ATOM 841 C C . ASN A 1 106 ? 9.977 -1.976 -5.086 1 98.56 106 ASN A C 1
ATOM 843 O O . ASN A 1 106 ? 11.172 -1.713 -5.227 1 98.56 106 ASN A O 1
ATOM 847 N N . THR A 1 107 ? 9.219 -2.352 -6.113 1 98 107 THR A N 1
ATOM 848 C CA . THR A 1 107 ? 9.734 -2.547 -7.465 1 98 107 THR A CA 1
ATOM 849 C C . THR A 1 107 ? 10.383 -1.27 -7.988 1 98 107 THR A C 1
ATOM 851 O O . THR A 1 107 ? 11.461 -1.314 -8.586 1 98 107 THR A O 1
ATOM 854 N N . PRO A 1 108 ? 9.758 -0.069 -7.824 1 97.94 108 PRO A N 1
ATOM 855 C CA . PRO A 1 108 ? 10.398 1.147 -8.328 1 97.94 108 PRO A CA 1
ATOM 856 C C . PRO A 1 108 ? 11.781 1.391 -7.719 1 97.94 108 PRO A C 1
ATOM 858 O O . PRO A 1 108 ? 12.664 1.938 -8.383 1 97.94 108 PRO A O 1
ATOM 861 N N . LEU A 1 109 ? 11.945 1.012 -6.453 1 97.81 109 LEU A N 1
ATOM 862 C CA . LEU A 1 109 ? 13.25 1.126 -5.82 1 97.81 109 LEU A CA 1
ATOM 863 C C . LEU A 1 109 ? 14.305 0.361 -6.613 1 97.81 109 LEU A C 1
ATOM 865 O O . LEU A 1 109 ? 15.352 0.915 -6.953 1 97.81 109 LEU A O 1
ATOM 869 N N . LEU A 1 110 ? 14.039 -0.861 -6.977 1 97.94 110 LEU A N 1
ATOM 870 C CA . LEU A 1 110 ? 14.977 -1.722 -7.688 1 97.94 110 LEU A CA 1
ATOM 871 C C . LEU A 1 110 ? 15.164 -1.248 -9.125 1 97.94 110 LEU A C 1
ATOM 873 O O . LEU A 1 110 ? 16.266 -1.341 -9.672 1 97.94 110 LEU A O 1
ATOM 877 N N . GLN A 1 111 ? 14.078 -0.782 -9.695 1 97.12 111 GLN A N 1
ATOM 878 C CA . GLN A 1 111 ? 14.18 -0.225 -11.039 1 97.12 111 GLN A CA 1
ATOM 879 C C . GLN A 1 111 ? 15.109 0.988 -11.062 1 97.12 111 GLN A C 1
ATOM 881 O O . GLN A 1 111 ? 15.961 1.107 -11.945 1 97.12 111 GLN A O 1
ATOM 886 N N . ASN A 1 112 ? 14.977 1.793 -10.117 1 96.88 112 ASN A N 1
ATOM 887 C CA . ASN A 1 112 ? 15.734 3.035 -10.078 1 96.88 112 ASN A CA 1
ATOM 888 C C . ASN A 1 112 ? 17.188 2.793 -9.641 1 96.88 112 ASN A C 1
ATOM 890 O O . ASN A 1 112 ? 18.047 3.641 -9.859 1 96.88 112 ASN A O 1
ATOM 894 N N . LEU A 1 113 ? 17.469 1.686 -8.977 1 95.5 113 LEU A N 1
ATOM 895 C CA . LEU A 1 113 ? 18.828 1.304 -8.609 1 95.5 113 LEU A CA 1
ATOM 896 C C . LEU A 1 113 ? 19.578 0.75 -9.812 1 95.5 113 LEU A C 1
ATOM 898 O O . LEU A 1 113 ? 20.797 0.538 -9.75 1 95.5 113 LEU A O 1
ATOM 902 N N . GLY A 1 114 ? 19 0.511 -10.922 1 96.19 114 GLY A N 1
ATOM 903 C CA . GLY A 1 114 ? 19.688 0.026 -12.109 1 96.19 114 GLY A CA 1
ATOM 904 C C . GLY A 1 114 ? 18.875 -0.983 -12.898 1 96.19 114 GLY A C 1
ATOM 905 O O . GLY A 1 114 ? 19.422 -1.915 -13.484 1 96.19 114 GLY A O 1
ATOM 906 N N . GLU A 1 115 ? 17.562 -0.861 -12.789 1 96.62 115 GLU A N 1
ATOM 907 C CA . GLU A 1 115 ? 16.656 -1.726 -13.539 1 96.62 115 GLU A CA 1
ATOM 908 C C . GLU A 1 115 ? 16.875 -3.195 -13.195 1 96.62 115 GLU A C 1
ATOM 910 O O . GLU A 1 115 ? 16.938 -4.043 -14.086 1 96.62 115 GLU A O 1
ATOM 915 N N . ILE A 1 116 ? 17.047 -3.398 -11.906 1 97.25 116 ILE A N 1
ATOM 916 C CA . ILE A 1 116 ? 17.453 -4.742 -11.508 1 97.25 116 ILE A CA 1
ATOM 917 C C . ILE A 1 116 ? 16.234 -5.523 -11.016 1 97.25 116 ILE A C 1
ATOM 919 O O . ILE A 1 116 ? 16.359 -6.656 -10.547 1 97.25 116 ILE A O 1
ATOM 923 N N . ALA A 1 117 ? 15.023 -4.922 -11.062 1 97.38 117 ALA A N 1
ATOM 924 C CA . ALA A 1 117 ? 13.82 -5.66 -10.68 1 97.38 117 ALA A CA 1
ATOM 925 C C . ALA A 1 117 ? 13.602 -6.867 -11.586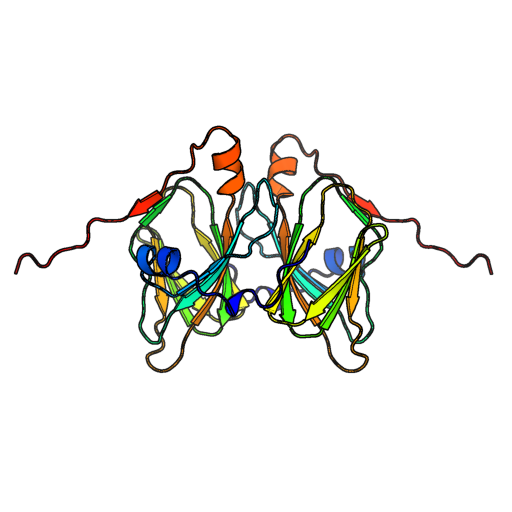 1 97.38 117 ALA A C 1
ATOM 927 O O . ALA A 1 117 ? 13.664 -6.75 -12.812 1 97.38 117 ALA A O 1
ATOM 928 N N . LEU A 1 118 ? 13.375 -8 -10.969 1 97.12 118 LEU A N 1
ATOM 929 C CA . LEU A 1 118 ? 13.234 -9.258 -11.695 1 97.12 118 LEU A CA 1
ATOM 930 C C . LEU A 1 118 ? 11.961 -9.977 -11.281 1 97.12 118 LEU A C 1
ATOM 932 O O . LEU A 1 118 ? 11.633 -10.047 -10.094 1 97.12 118 LEU A O 1
ATOM 936 N N . ARG A 1 119 ? 11.266 -10.477 -12.203 1 95.38 119 ARG A N 1
ATOM 937 C CA . ARG A 1 119 ? 10.102 -11.344 -12.016 1 95.38 119 ARG A CA 1
ATOM 938 C C . ARG A 1 119 ? 10.164 -12.547 -12.945 1 95.38 119 ARG A C 1
ATOM 940 O O . ARG A 1 119 ? 10.531 -12.414 -14.117 1 95.38 119 ARG A O 1
ATOM 947 N N . GLU A 1 120 ? 9.859 -13.75 -12.438 1 96.06 120 GLU A N 1
ATOM 948 C CA . GLU A 1 120 ? 9.82 -14.992 -13.203 1 96.06 120 GLU A CA 1
ATOM 949 C C . GLU A 1 120 ? 8.469 -15.688 -13.055 1 96.06 120 GLU A C 1
ATOM 951 O O . GLU A 1 120 ? 7.949 -15.82 -11.938 1 96.06 120 GLU A O 1
ATOM 956 N N . GLU A 1 121 ? 7.855 -16.031 -14.133 1 93.5 121 GLU A N 1
ATOM 957 C CA . GLU A 1 121 ? 6.648 -16.844 -14.125 1 93.5 121 GLU A CA 1
ATOM 958 C C . GLU A 1 121 ? 6.992 -18.344 -14.203 1 93.5 121 GLU A C 1
ATOM 960 O O . GLU A 1 121 ? 7.914 -18.734 -14.922 1 93.5 121 GLU A O 1
ATOM 965 N N . ALA A 1 122 ? 6.258 -19.109 -13.422 1 92.06 122 ALA A N 1
ATOM 966 C CA . ALA A 1 122 ? 6.422 -20.562 -13.578 1 92.06 122 ALA A CA 1
ATOM 967 C C . ALA A 1 122 ? 5.953 -21.016 -14.953 1 92.06 122 ALA A C 1
ATOM 969 O O . ALA A 1 122 ? 4.977 -20.5 -15.492 1 92.06 122 ALA A O 1
ATOM 970 N N . PRO A 1 123 ? 6.746 -21.891 -15.562 1 83.38 123 PRO A N 1
ATOM 971 C CA . PRO A 1 123 ? 6.293 -22.406 -16.859 1 83.38 123 PRO A CA 1
ATOM 972 C C . PRO A 1 123 ? 4.887 -23 -16.797 1 83.38 123 PRO A C 1
ATOM 974 O O . PRO A 1 123 ? 4.492 -23.562 -15.781 1 83.38 123 PRO A O 1
ATOM 977 N N . SER A 1 124 ? 3.977 -22.406 -17.625 1 70.62 124 SER A N 1
ATOM 978 C CA . SER A 1 124 ? 2.627 -22.953 -17.703 1 70.62 124 SER A CA 1
ATOM 979 C C . SER A 1 124 ? 2.65 -24.469 -17.688 1 70.62 124 SER A C 1
ATOM 981 O O . SER A 1 124 ? 3.525 -25.094 -18.297 1 70.62 124 SER A O 1
ATOM 983 N N . GLN A 1 125 ? 2.338 -25.125 -16.547 1 54.75 125 GLN A N 1
ATOM 984 C CA . GLN A 1 125 ? 2.209 -26.578 -16.641 1 54.75 125 GLN A CA 1
ATOM 985 C C . GLN A 1 125 ? 1.433 -26.969 -17.891 1 54.75 125 GLN A C 1
ATOM 987 O O . GLN A 1 125 ? 0.23 -26.719 -17.984 1 54.75 125 GLN A O 1
ATOM 992 N N . GLU A 1 126 ? 1.806 -26.734 -19.078 1 47.28 126 GLU A N 1
ATOM 993 C CA . GLU A 1 126 ? 1.204 -27.453 -20.203 1 47.28 126 GLU A CA 1
ATOM 994 C C . GLU A 1 126 ? 0.99 -28.922 -19.859 1 47.28 126 GLU A C 1
ATOM 996 O O . GLU A 1 126 ? 1.854 -29.562 -19.25 1 47.28 126 GLU A O 1
ATOM 1001 N N . GLY A 1 127 ? -0.308 -29.453 -19.781 1 40.75 127 GLY A N 1
ATOM 1002 C CA . GLY A 1 127 ? -0.793 -30.812 -19.828 1 40.75 127 GLY A CA 1
ATOM 1003 C C . GLY A 1 127 ? 0.011 -31.703 -20.75 1 40.75 127 GLY A C 1
ATOM 1004 O O . GLY A 1 127 ? 0.033 -31.484 -21.969 1 40.75 127 GLY A O 1
ATOM 1005 N N . HIS A 1 128 ? 1.135 -32.25 -20.375 1 38.78 128 HIS A N 1
ATOM 1006 C CA . HIS A 1 128 ? 1.476 -33.531 -20.969 1 38.78 128 HIS A CA 1
ATOM 1007 C C . HIS A 1 128 ? 0.263 -34.469 -21.016 1 38.78 128 HIS A C 1
ATOM 1009 O O . HIS A 1 128 ? 0.123 -35.344 -20.172 1 38.78 128 HIS A O 1
ATOM 1015 N N . GLU A 1 129 ? -1.001 -34.031 -21.297 1 30.53 129 GLU A N 1
ATOM 1016 C CA . GLU A 1 129 ? -1.702 -35.094 -21.984 1 30.53 129 GLU A CA 1
ATOM 1017 C C . GLU A 1 129 ? -1.262 -35.219 -23.438 1 30.53 129 GLU A C 1
ATOM 1019 O O . GLU A 1 129 ? -0.951 -34.188 -24.078 1 30.53 129 GLU A O 1
ATOM 1024 N N . MET B 1 1 ? 3.846 -14.273 8.234 1 91.88 1 MET B N 1
ATOM 1025 C CA . MET B 1 1 ? 3.484 -13.984 6.848 1 91.88 1 MET B CA 1
ATOM 1026 C C . MET B 1 1 ? 2.049 -13.477 6.754 1 91.88 1 MET B C 1
ATOM 1028 O O . MET B 1 1 ? 1.592 -13.094 5.68 1 91.88 1 MET B O 1
ATOM 1032 N N . HIS B 1 2 ? 1.416 -13.453 7.934 1 95.38 2 HIS B N 1
ATOM 1033 C CA . HIS B 1 2 ? -0.009 -13.141 7.969 1 95.38 2 HIS B CA 1
ATOM 1034 C C . HIS B 1 2 ? -0.352 -12.234 9.141 1 95.38 2 HIS B C 1
ATOM 1036 O O . HIS B 1 2 ? 0.147 -12.438 10.25 1 95.38 2 HIS B O 1
ATOM 1042 N N . HIS B 1 3 ? -1.064 -11.188 8.875 1 94.5 3 HIS B N 1
ATOM 1043 C CA . HIS B 1 3 ? -1.67 -10.344 9.891 1 94.5 3 HIS B CA 1
ATOM 1044 C C . HIS B 1 3 ? -3.189 -10.328 9.773 1 94.5 3 HIS B C 1
ATOM 1046 O O . HIS B 1 3 ? -3.746 -9.625 8.93 1 94.5 3 HIS B O 1
ATOM 1052 N N . ALA B 1 4 ? -3.82 -11.062 10.68 1 94.31 4 ALA B N 1
ATOM 1053 C CA . ALA B 1 4 ? -5.273 -11.18 10.648 1 94.31 4 ALA B CA 1
ATOM 1054 C C . ALA B 1 4 ? -5.938 -9.969 11.289 1 94.31 4 ALA B C 1
ATOM 1056 O O . ALA B 1 4 ? -5.48 -9.477 12.32 1 94.31 4 ALA B O 1
ATOM 1057 N N . GLY B 1 5 ? -6.996 -9.492 10.617 1 92.62 5 GLY B N 1
ATOM 1058 C CA . GLY B 1 5 ? -7.785 -8.422 11.211 1 92.62 5 GLY B CA 1
ATOM 1059 C C . GLY B 1 5 ? -6.973 -7.184 11.523 1 92.62 5 GLY B C 1
ATOM 1060 O O . GLY B 1 5 ? -6.941 -6.723 12.664 1 92.62 5 GLY B O 1
ATOM 1061 N N . VAL B 1 6 ? -6.379 -6.566 10.547 1 92.25 6 VAL B N 1
ATOM 1062 C CA . VAL B 1 6 ? -5.445 -5.457 10.719 1 92.25 6 VAL B CA 1
ATOM 1063 C C . VAL B 1 6 ? -6.125 -4.324 11.484 1 92.25 6 VAL B C 1
ATOM 1065 O O . VAL B 1 6 ? -5.52 -3.713 12.367 1 92.25 6 VAL B O 1
ATOM 1068 N N . THR B 1 7 ? -7.375 -4.09 11.156 1 88.44 7 THR B N 1
ATOM 1069 C CA . THR B 1 7 ? -8.039 -2.914 11.703 1 88.44 7 THR B CA 1
ATOM 1070 C C . THR B 1 7 ? -8.641 -3.221 13.078 1 88.44 7 THR B C 1
ATOM 1072 O O . THR B 1 7 ? -9.219 -2.342 13.719 1 88.44 7 THR B O 1
ATOM 1075 N N . ALA B 1 8 ? -8.578 -4.504 13.438 1 83 8 ALA B N 1
ATOM 1076 C CA . ALA B 1 8 ? -9.102 -4.879 14.75 1 83 8 ALA B CA 1
ATOM 1077 C C . ALA B 1 8 ? -8.266 -4.266 15.867 1 83 8 ALA B C 1
ATOM 1079 O O . ALA B 1 8 ? -8.742 -4.109 17 1 83 8 ALA B O 1
ATOM 1080 N N . GLN B 1 9 ? -7.008 -3.963 15.562 1 68.44 9 GLN B N 1
ATOM 1081 C CA . GLN B 1 9 ? -6.129 -3.348 16.547 1 68.44 9 GLN B CA 1
ATOM 1082 C C . GLN B 1 9 ? -5.746 -1.929 16.141 1 68.44 9 GLN B C 1
ATOM 1084 O O . GLN B 1 9 ? -5.051 -1.732 15.141 1 68.44 9 GLN B O 1
ATOM 1089 N N . VAL B 1 10 ? -6.52 -0.991 16.625 1 65.44 10 VAL B N 1
ATOM 1090 C CA . VAL B 1 10 ? -6.078 0.394 16.5 1 65.44 10 VAL B CA 1
ATOM 1091 C C . VAL B 1 10 ? -4.984 0.689 17.516 1 65.44 10 VAL B C 1
ATOM 1093 O O . VAL B 1 10 ? -5.141 0.395 18.703 1 65.44 10 VAL B O 1
ATOM 1096 N N . HIS B 1 11 ? -3.816 0.86 17 1 65.62 11 HIS B N 1
ATOM 1097 C CA . HIS B 1 11 ? -2.688 1.098 17.891 1 65.62 11 HIS B CA 1
ATOM 1098 C C . HIS B 1 11 ? -2.863 2.398 18.672 1 65.62 11 HIS B C 1
ATOM 1100 O O . HIS B 1 11 ? -2.639 3.482 18.141 1 65.62 11 HIS B O 1
ATOM 1106 N N . GLY B 1 12 ? -3.346 2.199 19.891 1 61.47 12 GLY B N 1
ATOM 1107 C CA . GLY B 1 12 ? -3.678 3.332 20.734 1 61.47 12 GLY B CA 1
ATOM 1108 C C . GLY B 1 12 ? -2.613 4.41 20.734 1 61.47 12 GLY B C 1
ATOM 1109 O O . GLY B 1 12 ? -2.889 5.562 20.391 1 61.47 12 GLY B O 1
ATOM 1110 N N . ALA B 1 13 ? -1.408 3.994 21.078 1 59.5 13 ALA B N 1
ATOM 1111 C CA . ALA B 1 13 ? -0.346 4.988 21.203 1 59.5 13 ALA B CA 1
ATOM 1112 C C . ALA B 1 13 ? -0.05 5.652 19.859 1 59.5 13 ALA B C 1
ATOM 1114 O O . ALA B 1 13 ? 0.14 6.867 19.797 1 59.5 13 ALA B O 1
ATOM 1115 N N . PHE B 1 14 ? 0.024 4.898 18.859 1 70.69 14 PHE B N 1
ATOM 1116 C CA . PHE B 1 14 ? 0.304 5.418 17.516 1 70.69 14 PHE B CA 1
ATOM 1117 C C . PHE B 1 14 ? -0.822 6.328 17.047 1 70.69 14 PHE B C 1
ATOM 1119 O O . PHE B 1 14 ? -0.57 7.418 16.531 1 70.69 14 PHE B O 1
ATOM 1126 N N . SER B 1 15 ? -2.035 5.895 17.328 1 77.31 15 SER B N 1
ATOM 1127 C CA . SER B 1 15 ? -3.207 6.688 16.969 1 77.31 15 SER B CA 1
ATOM 1128 C C . SER B 1 15 ? -3.209 8.023 17.703 1 77.31 15 SER B C 1
ATOM 1130 O O . SER B 1 15 ? -3.572 9.055 17.125 1 77.31 15 SER B O 1
ATOM 1132 N N . ASP B 1 16 ? -2.865 7.961 18.953 1 68.25 16 ASP B N 1
ATOM 1133 C CA . ASP B 1 16 ? -2.801 9.18 19.75 1 68.25 16 ASP B CA 1
ATOM 1134 C C . ASP B 1 16 ? -1.777 10.156 19.188 1 68.25 16 ASP B C 1
ATOM 1136 O O . ASP B 1 16 ? -2.049 11.359 19.078 1 68.25 16 ASP B O 1
ATOM 1140 N N . GLU B 1 17 ? -0.65 9.625 18.781 1 66.75 17 GLU B N 1
ATOM 1141 C CA . GLU B 1 17 ? 0.412 10.453 18.219 1 66.75 17 GLU B CA 1
ATOM 1142 C C . GLU B 1 17 ? -0.021 11.07 16.891 1 66.75 17 GLU B C 1
ATOM 1144 O O . GLU B 1 17 ? 0.343 12.211 16.594 1 66.75 17 GLU B O 1
ATOM 1149 N N . ARG B 1 18 ? -0.815 10.367 16.234 1 72.5 18 ARG B N 1
ATOM 1150 C CA . ARG B 1 18 ? -1.203 10.805 14.891 1 72.5 18 ARG B CA 1
ATOM 1151 C C . ARG B 1 18 ? -2.49 11.617 14.938 1 72.5 18 ARG B C 1
ATOM 1153 O O . ARG B 1 18 ? -2.82 12.312 13.969 1 72.5 18 ARG B O 1
ATOM 1160 N N . GLY B 1 19 ? -3.186 11.586 16.078 1 74.38 19 GLY B N 1
ATOM 1161 C CA . GLY B 1 19 ? -4.418 12.336 16.25 1 74.38 19 GLY B CA 1
ATOM 1162 C C . GLY B 1 19 ? -5.602 11.719 15.539 1 74.38 19 GLY B C 1
ATOM 1163 O O . GLY B 1 19 ? -6.594 12.398 15.266 1 74.38 19 GLY B O 1
ATOM 1164 N N . HIS B 1 20 ? -5.398 10.523 15.008 1 82.12 20 HIS B N 1
ATOM 1165 C CA . HIS B 1 20 ? -6.469 9.789 14.344 1 82.12 20 HIS B CA 1
ATOM 1166 C C . HIS B 1 20 ? -6.219 8.281 14.398 1 82.12 20 HIS B C 1
ATOM 1168 O O . HIS B 1 20 ? -5.121 7.844 14.742 1 82.12 20 HIS B O 1
ATOM 1174 N N . GLY B 1 21 ? -7.215 7.516 14.188 1 86.88 21 GLY B N 1
ATOM 1175 C CA . GLY B 1 21 ? -7.078 6.066 14.242 1 86.88 21 GLY B CA 1
ATOM 1176 C C . GLY B 1 21 ? -6.184 5.512 13.148 1 86.88 21 GLY B C 1
ATOM 1177 O O . GLY B 1 21 ? -6.395 5.789 11.961 1 86.88 21 GLY B O 1
ATOM 1178 N N . VAL B 1 22 ? -5.16 4.785 13.531 1 92.81 22 VAL B N 1
ATOM 1179 C CA . VAL B 1 22 ? -4.25 4.137 12.594 1 92.81 22 VAL B CA 1
ATOM 1180 C C . VAL B 1 22 ? -4.047 2.68 12.992 1 92.81 22 VAL B C 1
ATOM 1182 O O . VAL B 1 22 ? -3.725 2.383 14.148 1 92.81 22 VAL B O 1
ATOM 1185 N N . ALA B 1 23 ? -4.336 1.774 12.133 1 94.06 23 ALA B N 1
ATOM 1186 C CA . ALA B 1 23 ? -3.982 0.365 12.281 1 94.06 23 ALA B CA 1
ATOM 1187 C C . ALA B 1 23 ? -2.711 0.031 11.508 1 94.06 23 ALA B C 1
ATOM 1189 O O . ALA B 1 23 ? -2.617 0.308 10.312 1 94.06 23 ALA B O 1
ATOM 1190 N N . ILE B 1 24 ? -1.737 -0.529 12.18 1 94.12 24 ILE B N 1
ATOM 1191 C CA . ILE B 1 24 ? -0.451 -0.838 11.562 1 94.12 24 ILE B CA 1
ATOM 1192 C C . ILE B 1 24 ? -0.439 -2.291 11.094 1 94.12 24 ILE B C 1
ATOM 1194 O O . ILE B 1 24 ? -0.798 -3.197 11.852 1 94.12 24 ILE B O 1
ATOM 1198 N N . VAL B 1 25 ? -0.163 -2.498 9.82 1 95.62 25 VAL B N 1
ATOM 1199 C CA . VAL B 1 25 ? 0.096 -3.854 9.344 1 95.62 25 VAL B CA 1
ATOM 1200 C C . VAL B 1 25 ? 1.424 -4.355 9.906 1 95.62 25 VAL B C 1
ATOM 1202 O O . VAL B 1 25 ? 2.49 -3.859 9.531 1 95.62 25 VAL B O 1
ATOM 1205 N N . ASP B 1 26 ? 1.335 -5.281 10.766 1 95.06 26 ASP B N 1
ATOM 1206 C CA . ASP B 1 26 ? 2.5 -5.809 11.469 1 95.06 26 ASP B CA 1
ATOM 1207 C C . ASP B 1 26 ? 3.07 -7.031 10.758 1 95.06 26 ASP B C 1
ATOM 1209 O O . ASP B 1 26 ? 2.699 -8.164 11.062 1 95.06 26 ASP B O 1
ATOM 1213 N N . LEU B 1 27 ? 3.934 -6.855 9.781 1 95.25 27 LEU B N 1
ATOM 1214 C CA . LEU B 1 27 ? 4.57 -7.887 8.977 1 95.25 27 LEU B CA 1
ATOM 1215 C C . LEU B 1 27 ? 6.066 -7.613 8.82 1 95.25 27 LEU B C 1
ATOM 1217 O O . LEU B 1 27 ? 6.516 -6.48 9.008 1 95.25 27 LEU B O 1
ATOM 1221 N N . PRO B 1 28 ? 6.84 -8.602 8.555 1 94.94 28 PRO B N 1
ATOM 1222 C CA . PRO B 1 28 ? 8.297 -8.445 8.586 1 94.94 28 PRO B CA 1
ATOM 1223 C C . PRO B 1 28 ? 8.859 -7.852 7.297 1 94.94 28 PRO B C 1
ATOM 1225 O O . PRO B 1 28 ? 9.836 -8.367 6.75 1 94.94 28 PRO B O 1
ATOM 1228 N N . SER B 1 29 ? 8.273 -6.801 6.805 1 96.31 29 SER B N 1
ATOM 1229 C CA . SER B 1 29 ? 8.789 -6.102 5.633 1 96.31 29 SER B CA 1
ATOM 1230 C C . SER B 1 29 ? 10.031 -5.285 5.977 1 96.31 29 SER B C 1
ATOM 1232 O O . SER B 1 29 ? 10.211 -4.871 7.125 1 96.31 29 SER B O 1
ATOM 1234 N N . ARG B 1 30 ? 10.898 -5.105 5.031 1 96.75 30 ARG B N 1
ATOM 1235 C CA . ARG B 1 30 ? 12.18 -4.457 5.289 1 96.75 30 ARG B CA 1
ATOM 1236 C C . ARG B 1 30 ? 12.219 -3.057 4.684 1 96.75 30 ARG B C 1
ATOM 1238 O O . ARG B 1 30 ? 12.977 -2.197 5.141 1 96.75 30 ARG B O 1
ATOM 1245 N N . THR B 1 31 ? 11.477 -2.867 3.596 1 97.75 31 THR B N 1
ATOM 1246 C CA . THR B 1 31 ? 11.578 -1.591 2.896 1 97.75 31 THR B CA 1
ATOM 1247 C C . THR B 1 31 ? 10.219 -0.89 2.859 1 97.75 31 THR B C 1
ATOM 1249 O O . THR B 1 31 ? 10.141 0.309 2.582 1 97.75 31 THR B O 1
ATOM 1252 N N . LEU B 1 32 ? 9.133 -1.616 3.18 1 97.88 32 LEU B N 1
ATOM 1253 C CA . 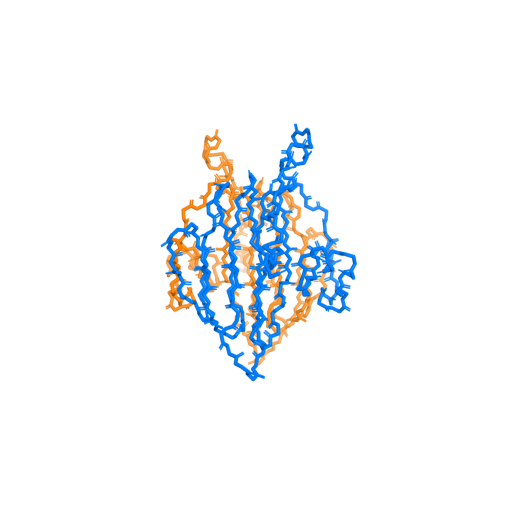LEU B 1 32 ? 7.77 -1.128 3.018 1 97.88 32 LEU B CA 1
ATOM 1254 C C . LEU B 1 32 ? 7.039 -1.108 4.355 1 97.88 32 LEU B C 1
ATOM 1256 O O . LEU B 1 32 ? 7.238 -1.994 5.191 1 97.88 32 LEU B O 1
ATOM 1260 N N . SER B 1 33 ? 6.242 -0.156 4.508 1 97.75 33 SER B N 1
ATOM 1261 C CA . SER B 1 33 ? 5.242 -0.185 5.57 1 97.75 33 SER B CA 1
ATOM 1262 C C . SER B 1 33 ? 3.852 0.124 5.027 1 97.75 33 SER B C 1
ATOM 1264 O O . SER B 1 33 ? 3.709 0.884 4.07 1 97.75 33 SER B O 1
ATOM 1266 N N . LEU B 1 34 ? 2.865 -0.513 5.617 1 97.94 34 LEU B N 1
ATOM 1267 C CA . LEU B 1 34 ? 1.463 -0.295 5.277 1 97.94 34 LEU B CA 1
ATOM 1268 C C . LEU B 1 34 ? 0.633 -0.038 6.531 1 97.94 34 LEU B C 1
ATOM 1270 O O . LEU B 1 34 ? 0.792 -0.729 7.539 1 97.94 34 LEU B O 1
ATOM 1274 N N . THR B 1 35 ? -0.182 0.93 6.484 1 97 35 THR B N 1
ATOM 1275 C CA . THR B 1 35 ? -1.113 1.233 7.562 1 97 35 THR B CA 1
ATOM 1276 C C . THR B 1 35 ? -2.504 1.531 7.012 1 97 35 THR B C 1
ATOM 1278 O O . THR B 1 35 ? -2.648 1.897 5.844 1 97 35 THR B O 1
ATOM 1281 N N . ILE B 1 36 ? -3.48 1.316 7.887 1 97.38 36 ILE B N 1
ATOM 1282 C CA . ILE B 1 36 ? -4.852 1.71 7.59 1 97.38 36 ILE B CA 1
ATOM 1283 C C . ILE B 1 36 ? -5.242 2.912 8.453 1 97.38 36 ILE B C 1
ATOM 1285 O O . ILE B 1 36 ? -5.328 2.803 9.672 1 97.38 36 ILE B O 1
ATOM 1289 N N . GLY B 1 37 ? -5.465 4 7.758 1 95.94 37 GLY B N 1
ATOM 1290 C CA . GLY B 1 37 ? -5.895 5.207 8.445 1 95.94 37 GLY B CA 1
ATOM 1291 C C . GLY B 1 37 ? -7.398 5.391 8.453 1 95.94 37 GLY B C 1
ATOM 1292 O O . GLY B 1 37 ? -8.07 5.105 7.461 1 95.94 37 GLY B O 1
ATOM 1293 N N . HIS B 1 38 ? -7.855 5.863 9.578 1 95.06 38 HIS B N 1
ATOM 1294 C CA . HIS B 1 38 ? -9.273 6.16 9.758 1 95.06 38 HIS B CA 1
ATOM 1295 C C . HIS B 1 38 ? -9.477 7.609 10.18 1 95.06 38 HIS B C 1
ATOM 1297 O O . HIS B 1 38 ? -8.852 8.078 11.133 1 95.06 38 HIS B O 1
ATOM 1303 N N . LEU B 1 39 ? -10.312 8.32 9.453 1 95.56 39 LEU B N 1
ATOM 1304 C CA . LEU B 1 39 ? -10.727 9.664 9.828 1 95.56 39 LEU B CA 1
ATOM 1305 C C . LEU B 1 39 ? -12.211 9.711 10.172 1 95.56 39 LEU B C 1
ATOM 1307 O O . LEU B 1 39 ? -13.055 9.359 9.352 1 95.56 39 LEU B O 1
ATOM 1311 N N . ARG B 1 40 ? -12.508 10.156 11.367 1 95.5 40 ARG B N 1
ATOM 1312 C CA . ARG B 1 40 ? -13.898 10.367 11.742 1 95.5 40 ARG B CA 1
ATOM 1313 C C . ARG B 1 40 ? -14.523 11.5 10.938 1 95.5 40 ARG B C 1
ATOM 1315 O O . ARG B 1 40 ? -13.812 12.219 10.219 1 95.5 40 ARG B O 1
ATOM 1322 N N . ALA B 1 41 ? -15.891 11.547 11.07 1 95.94 41 ALA B N 1
ATOM 1323 C CA . ALA B 1 41 ? -16.594 12.633 10.391 1 95.94 41 ALA B CA 1
ATOM 1324 C C . ALA B 1 41 ? -15.992 13.984 10.758 1 95.94 41 ALA B C 1
ATOM 1326 O O . ALA B 1 41 ? -15.875 14.32 11.938 1 95.94 41 ALA B O 1
ATOM 1327 N N . GLY B 1 42 ? -15.516 14.688 9.742 1 95.19 42 GLY B N 1
ATOM 1328 C CA . GLY B 1 42 ? -15.016 16.031 9.945 1 95.19 42 GLY B CA 1
ATOM 1329 C C . GLY B 1 42 ? -13.602 16.062 10.484 1 95.19 42 GLY B C 1
ATOM 1330 O O . GLY B 1 42 ? -13.031 17.141 10.68 1 95.19 42 GLY B O 1
ATOM 1331 N N . GLN B 1 43 ? -12.945 14.961 10.633 1 95.5 43 GLN B N 1
ATOM 1332 C CA . GLN B 1 43 ? -11.633 14.891 11.273 1 95.5 43 GLN B CA 1
ATOM 1333 C C . GLN B 1 43 ? -10.516 15.141 10.273 1 95.5 43 GLN B C 1
ATOM 1335 O O . GLN B 1 43 ? -10.68 14.914 9.078 1 95.5 43 GLN B O 1
ATOM 1340 N N . SER B 1 44 ? -9.422 15.641 10.805 1 95 44 SER B N 1
ATOM 1341 C CA . SER B 1 44 ? -8.203 15.836 10.031 1 95 44 SER B CA 1
ATOM 1342 C C . SER B 1 44 ? -6.984 15.273 10.758 1 95 44 SER B C 1
ATOM 1344 O O . SER B 1 44 ? -6.988 15.156 11.984 1 95 44 SER B O 1
ATOM 1346 N N . THR B 1 45 ? -6.027 14.891 9.938 1 94.81 45 THR B N 1
ATOM 1347 C CA . THR B 1 45 ? -4.746 14.57 10.555 1 94.81 45 THR B CA 1
ATOM 1348 C C . THR B 1 45 ? -4.008 15.844 10.969 1 94.81 45 THR B C 1
ATOM 1350 O O . THR B 1 45 ? -4.367 16.938 10.539 1 94.81 45 THR B O 1
ATOM 1353 N N . ARG B 1 46 ? -3.002 15.688 11.789 1 92.44 46 ARG B N 1
ATOM 1354 C CA . ARG B 1 46 ? -2.143 16.812 12.133 1 92.44 46 ARG B CA 1
ATOM 1355 C C . ARG B 1 46 ? -1.289 17.234 10.938 1 92.44 46 ARG B C 1
ATOM 1357 O O . ARG B 1 46 ? -0.932 16.406 10.102 1 92.44 46 ARG B O 1
ATOM 1364 N N . LEU B 1 47 ? -1.038 18.484 10.898 1 95.44 47 LEU B N 1
ATOM 1365 C CA . LEU B 1 47 ? -0.085 18.984 9.906 1 95.44 47 LEU B CA 1
ATOM 1366 C C . LEU B 1 47 ? 1.322 18.484 10.211 1 95.44 47 LEU B C 1
ATOM 1368 O O . LEU B 1 47 ? 1.822 18.656 11.328 1 95.44 47 LEU B O 1
ATOM 1372 N N . HIS B 1 48 ? 1.996 17.859 9.266 1 96.94 48 HIS B N 1
ATOM 1373 C CA . HIS B 1 48 ? 3.314 17.266 9.477 1 96.94 48 HIS B CA 1
ATOM 1374 C C . HIS B 1 48 ? 4.055 17.094 8.148 1 96.94 48 HIS B C 1
ATOM 1376 O O . HIS B 1 48 ? 3.488 17.328 7.082 1 96.94 48 HIS B O 1
ATOM 1382 N N . ARG B 1 49 ? 5.316 16.797 8.234 1 97.44 49 ARG B N 1
ATOM 1383 C CA . ARG B 1 49 ? 6.152 16.438 7.098 1 97.44 49 ARG B CA 1
ATOM 1384 C C . ARG B 1 49 ? 7.152 15.352 7.473 1 97.44 49 ARG B C 1
ATOM 1386 O O . ARG B 1 49 ? 7.395 15.102 8.656 1 97.44 49 ARG B O 1
ATOM 1393 N N . HIS B 1 50 ? 7.684 14.656 6.488 1 98.06 50 HIS B N 1
ATOM 1394 C CA . HIS B 1 50 ? 8.617 13.562 6.719 1 98.06 50 HIS B CA 1
ATOM 1395 C C . HIS B 1 50 ? 9.469 13.289 5.48 1 98.06 50 HIS B C 1
ATOM 1397 O O . HIS B 1 50 ? 9.148 13.758 4.387 1 98.06 50 HIS B O 1
ATOM 1403 N N . ASN B 1 51 ? 10.641 12.57 5.699 1 98.5 51 ASN B N 1
ATOM 1404 C CA . ASN B 1 51 ? 11.609 12.375 4.629 1 98.5 51 ASN B CA 1
ATOM 1405 C C . ASN B 1 51 ? 11.383 11.055 3.893 1 98.5 51 ASN B C 1
ATOM 1407 O O . ASN B 1 51 ? 12.258 10.586 3.174 1 98.5 51 ASN B O 1
ATOM 1411 N N . TYR B 1 52 ? 10.305 10.414 4.09 1 98 52 TYR B N 1
ATOM 1412 C CA . TYR B 1 52 ? 9.898 9.242 3.326 1 98 52 TYR B CA 1
ATOM 1413 C C . TYR B 1 52 ? 8.68 9.547 2.459 1 98 52 TYR B C 1
ATOM 1415 O O . TYR B 1 52 ? 7.949 10.508 2.721 1 98 52 TYR B O 1
ATOM 1423 N N . GLU B 1 53 ? 8.508 8.844 1.354 1 97.19 53 GLU B N 1
ATOM 1424 C CA . GLU B 1 53 ? 7.379 9.086 0.461 1 97.19 53 GLU B CA 1
ATOM 1425 C C . GLU B 1 53 ? 6.152 8.289 0.899 1 97.19 53 GLU B C 1
ATOM 1427 O O . GLU B 1 53 ? 6.281 7.238 1.532 1 97.19 53 GLU B O 1
ATOM 1432 N N . THR B 1 54 ? 5.008 8.75 0.595 1 98.19 54 THR B N 1
ATOM 1433 C CA . THR B 1 54 ? 3.738 8.141 0.97 1 98.19 54 THR B CA 1
A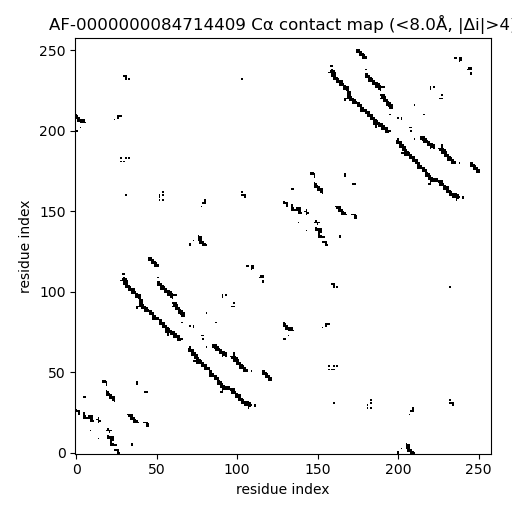TOM 1434 C C . THR B 1 54 ? 2.783 8.102 -0.219 1 98.19 54 THR B C 1
ATOM 1436 O O . THR B 1 54 ? 2.646 9.094 -0.942 1 98.19 54 THR B O 1
ATOM 1439 N N . ILE B 1 55 ? 2.215 6.973 -0.547 1 98.62 55 ILE B N 1
ATOM 1440 C CA . ILE B 1 55 ? 1.058 6.828 -1.424 1 98.62 55 ILE B CA 1
ATOM 1441 C C . ILE B 1 55 ? -0.172 6.453 -0.599 1 98.62 55 ILE B C 1
ATOM 1443 O O . ILE B 1 55 ? -0.124 5.527 0.213 1 98.62 55 ILE B O 1
ATOM 1447 N N . LEU B 1 56 ? -1.229 7.18 -0.748 1 98.62 56 LEU B N 1
ATOM 1448 C CA . LEU B 1 56 ? -2.52 6.848 -0.154 1 98.62 56 LEU B CA 1
ATOM 1449 C C . LEU B 1 56 ? -3.471 6.285 -1.203 1 98.62 56 LEU B C 1
ATOM 1451 O O . LEU B 1 56 ? -3.543 6.797 -2.322 1 98.62 56 LEU B O 1
ATOM 1455 N N . TYR B 1 57 ? -4.129 5.258 -0.887 1 98.62 57 TYR B N 1
ATOM 1456 C CA . TYR B 1 57 ? -5.281 4.77 -1.638 1 98.62 57 TYR B CA 1
ATOM 1457 C C . TYR B 1 57 ? -6.555 4.848 -0.799 1 98.62 57 TYR B C 1
ATOM 1459 O O . TYR B 1 57 ? -6.652 4.211 0.251 1 98.62 57 TYR B O 1
ATOM 1467 N N . ILE B 1 58 ? -7.531 5.605 -1.324 1 98.56 58 ILE B N 1
ATOM 1468 C CA . ILE B 1 58 ? -8.742 5.867 -0.558 1 98.56 58 ILE B CA 1
ATOM 1469 C C . ILE B 1 58 ? -9.727 4.711 -0.733 1 98.56 58 ILE B C 1
ATOM 1471 O O . ILE B 1 58 ? -10.141 4.402 -1.854 1 98.56 58 ILE B O 1
ATOM 1475 N N . THR B 1 59 ? -10.078 4.094 0.426 1 97.56 59 THR B N 1
ATOM 1476 C CA . THR B 1 59 ? -10.953 2.934 0.341 1 97.56 59 THR B CA 1
ATOM 1477 C C . THR B 1 59 ? -12.391 3.312 0.696 1 97.56 59 THR B C 1
ATOM 1479 O O . THR B 1 59 ? -13.336 2.611 0.327 1 97.56 59 THR B O 1
ATOM 1482 N N . LYS B 1 60 ? -12.539 4.305 1.478 1 97.06 60 LYS B N 1
ATOM 1483 C CA . LYS B 1 60 ? -13.859 4.754 1.92 1 97.06 60 LYS B CA 1
ATOM 1484 C C . LYS B 1 60 ? -13.891 6.27 2.092 1 97.06 60 LYS B C 1
ATOM 1486 O O . LYS B 1 60 ? -12.945 6.859 2.629 1 97.06 60 LYS B O 1
ATOM 1491 N N . GLY B 1 61 ? -15.062 6.887 1.643 1 97.5 61 GLY B N 1
ATOM 1492 C CA . GLY B 1 61 ? -15.336 8.281 1.968 1 97.5 61 GLY B CA 1
ATOM 1493 C C . GLY B 1 61 ? -14.758 9.25 0.957 1 97.5 61 GLY B C 1
ATOM 1494 O O . GLY B 1 61 ? -14.555 8.898 -0.207 1 97.5 61 GLY B O 1
ATOM 1495 N N . GLN B 1 62 ? -14.758 10.523 1.363 1 97.88 62 GLN B N 1
ATOM 1496 C CA . GLN B 1 62 ? -14.258 11.625 0.539 1 97.88 62 GLN B CA 1
ATOM 1497 C C . GLN B 1 62 ? -13.633 12.711 1.398 1 97.88 62 GLN B C 1
ATOM 1499 O O . GLN B 1 62 ? -13.922 12.82 2.592 1 97.88 62 GLN B O 1
ATOM 1504 N N . GLY B 1 63 ? -12.773 13.492 0.778 1 98.25 63 GLY B N 1
ATOM 1505 C CA . GLY B 1 63 ? -12.062 14.562 1.451 1 98.25 63 GLY B CA 1
ATOM 1506 C C . GLY B 1 63 ? -10.992 15.211 0.588 1 98.25 63 GLY B C 1
ATOM 1507 O O . GLY B 1 63 ? -11.148 15.305 -0.631 1 98.25 63 GLY B O 1
ATOM 1508 N N . TYR B 1 64 ? -10.016 15.711 1.248 1 98.5 64 TYR B N 1
ATOM 1509 C CA . TYR B 1 64 ? -8.898 16.281 0.505 1 98.5 64 TYR B CA 1
ATOM 1510 C C . TYR B 1 64 ? -7.605 16.172 1.298 1 98.5 64 TYR B C 1
ATOM 1512 O O . TYR B 1 64 ? -7.625 15.914 2.504 1 98.5 64 TYR B O 1
ATOM 1520 N N . THR B 1 65 ? -6.52 16.234 0.605 1 98.25 65 THR B N 1
ATOM 1521 C CA . THR B 1 65 ? -5.188 16.406 1.172 1 98.25 65 THR B CA 1
ATOM 1522 C C . THR B 1 65 ? -4.617 17.781 0.815 1 98.25 65 THR B C 1
ATOM 1524 O O . THR B 1 65 ? -4.629 18.172 -0.352 1 98.25 65 THR B O 1
ATOM 1527 N N . LEU B 1 66 ? -4.234 18.469 1.815 1 97.44 66 LEU B N 1
ATOM 1528 C CA . LEU B 1 66 ? -3.438 19.672 1.595 1 97.44 66 LEU B CA 1
ATOM 1529 C C . LEU B 1 66 ? -1.95 19.328 1.548 1 97.44 66 L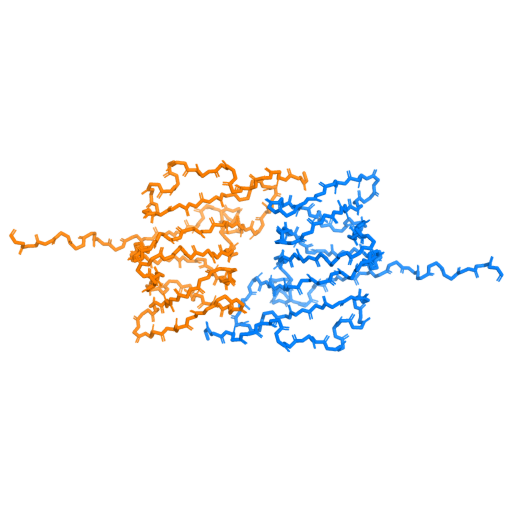EU B C 1
ATOM 1531 O O . LEU B 1 66 ? -1.414 18.734 2.482 1 97.44 66 LEU B O 1
ATOM 1535 N N . VAL B 1 67 ? -1.363 19.641 0.478 1 97.12 67 VAL B N 1
ATOM 1536 C CA . VAL B 1 67 ? 0.079 19.484 0.31 1 97.12 67 VAL B CA 1
ATOM 1537 C C . VAL B 1 67 ? 0.704 20.844 -0.024 1 97.12 67 VAL B C 1
ATOM 1539 O O . VAL B 1 67 ? 0.586 21.328 -1.152 1 97.12 67 VAL B O 1
ATOM 1542 N N . GLU B 1 68 ? 1.465 21.297 0.959 1 96.06 68 GLU B N 1
ATOM 1543 C CA . GLU B 1 68 ? 1.957 22.672 0.825 1 96.06 68 GLU B CA 1
ATOM 1544 C C . GLU B 1 68 ? 0.833 23.625 0.44 1 96.06 68 GLU B C 1
ATOM 1546 O O . GLU B 1 68 ? -0.137 23.781 1.186 1 96.06 68 GLU B O 1
ATOM 1551 N N . ASP B 1 69 ? 0.791 24.141 -0.741 1 93.5 69 ASP B N 1
ATOM 1552 C CA . ASP B 1 69 ? -0.224 25.109 -1.131 1 93.5 69 ASP B CA 1
ATOM 1553 C C . ASP B 1 69 ? -1.221 24.5 -2.115 1 93.5 69 ASP B C 1
ATOM 1555 O O . ASP B 1 69 ? -1.995 25.219 -2.75 1 93.5 69 ASP B O 1
ATOM 1559 N N . ARG B 1 70 ? -1.183 23.266 -2.213 1 96.12 70 ARG B N 1
ATOM 1560 C CA . ARG B 1 70 ? -2.064 22.578 -3.156 1 96.12 70 ARG B CA 1
ATOM 1561 C C . ARG B 1 70 ? -3.1 21.734 -2.426 1 96.12 70 ARG B C 1
ATOM 1563 O O . ARG B 1 70 ? -2.764 21 -1.494 1 96.12 70 ARG B O 1
ATOM 1570 N N . LYS B 1 71 ? -4.316 21.906 -2.906 1 97.44 71 LYS B N 1
ATOM 1571 C CA . LYS B 1 71 ? -5.406 21.078 -2.395 1 97.44 71 LYS B CA 1
ATOM 1572 C C . LYS B 1 71 ? -5.75 19.953 -3.373 1 97.44 71 LYS B C 1
ATOM 1574 O O . LYS B 1 71 ? -6.09 20.219 -4.527 1 97.44 71 LYS B O 1
ATOM 1579 N N . VAL B 1 72 ? -5.691 18.734 -2.967 1 97.62 72 VAL B N 1
ATOM 1580 C CA . VAL B 1 72 ? -6.012 17.578 -3.787 1 97.62 72 VAL B CA 1
ATOM 1581 C C . VAL B 1 72 ? -7.262 16.875 -3.242 1 97.62 72 VAL B C 1
ATOM 1583 O O . VAL B 1 72 ? -7.195 16.172 -2.236 1 97.62 72 VAL B O 1
ATOM 1586 N N . GLU B 1 73 ? -8.344 17.031 -3.945 1 98.19 73 GLU B N 1
ATOM 1587 C CA . GLU B 1 73 ? -9.578 16.375 -3.533 1 98.19 73 GLU B CA 1
ATOM 1588 C C . GLU B 1 73 ? -9.555 14.891 -3.895 1 98.19 73 GLU B C 1
ATOM 1590 O O . GLU B 1 73 ? -8.984 14.5 -4.918 1 98.19 73 GLU B O 1
ATOM 1595 N N . TRP B 1 74 ? -10.133 14.094 -2.988 1 98.25 74 TRP B N 1
ATOM 1596 C CA . TRP B 1 74 ? -10.164 12.656 -3.26 1 98.25 74 TRP B CA 1
ATOM 1597 C C . TRP B 1 74 ? -11.469 12.039 -2.781 1 98.25 74 TRP B C 1
ATOM 1599 O O . TRP B 1 74 ? -12.148 12.594 -1.915 1 98.25 74 TRP B O 1
ATOM 1609 N N . LYS B 1 75 ? -11.859 10.953 -3.338 1 98.06 75 LYS B N 1
ATOM 1610 C CA . LYS B 1 75 ? -12.93 10.047 -2.93 1 98.06 75 LYS B CA 1
ATOM 1611 C C . LYS B 1 75 ? -12.492 8.594 -3.031 1 98.06 75 LYS B C 1
ATOM 1613 O O . LYS B 1 75 ? -11.43 8.297 -3.57 1 98.06 75 LYS B O 1
ATOM 1618 N N . ALA B 1 76 ? -13.344 7.727 -2.443 1 97.75 76 ALA B N 1
ATOM 1619 C CA . ALA B 1 76 ? -13.047 6.301 -2.523 1 97.75 76 ALA B CA 1
ATOM 1620 C C . ALA B 1 76 ? -12.672 5.895 -3.947 1 97.75 76 ALA B C 1
ATOM 1622 O O . ALA B 1 76 ? -13.344 6.289 -4.902 1 97.75 76 ALA B O 1
ATOM 1623 N N . GLY B 1 77 ? -11.578 5.152 -4.051 1 97.25 77 GLY B N 1
ATOM 1624 C CA . GLY B 1 77 ? -11.117 4.703 -5.352 1 97.25 77 GLY B CA 1
ATOM 1625 C C . GLY B 1 77 ? -10 5.562 -5.918 1 97.25 77 GLY B C 1
ATOM 1626 O O . GLY B 1 77 ? -9.359 5.191 -6.902 1 97.25 77 GLY B O 1
ATOM 1627 N N . ASP B 1 78 ? -9.742 6.695 -5.316 1 98.12 78 ASP B N 1
ATOM 1628 C CA . ASP B 1 78 ? -8.664 7.582 -5.73 1 98.12 78 ASP B CA 1
ATOM 1629 C C . ASP B 1 78 ? -7.363 7.25 -4.996 1 98.12 78 ASP B C 1
ATOM 1631 O O . ASP B 1 78 ? -7.391 6.59 -3.953 1 98.12 78 ASP B O 1
ATOM 1635 N N . ALA B 1 79 ? -6.25 7.668 -5.57 1 98.5 79 ALA B N 1
ATOM 1636 C CA . ALA B 1 79 ? -4.949 7.605 -4.914 1 98.5 79 ALA B CA 1
ATOM 1637 C C . ALA B 1 79 ? -4.27 8.969 -4.906 1 98.5 79 ALA B C 1
ATOM 1639 O O . ALA B 1 79 ? -4.477 9.781 -5.812 1 98.5 79 ALA B O 1
ATOM 1640 N N . VAL B 1 80 ? -3.488 9.234 -3.896 1 98.44 80 VAL B N 1
ATOM 1641 C CA . VAL B 1 80 ? -2.801 10.5 -3.697 1 98.44 80 VAL B CA 1
ATOM 1642 C C . VAL B 1 80 ? -1.334 10.25 -3.355 1 98.44 80 VAL B C 1
ATOM 1644 O O . VAL B 1 80 ? -1.02 9.352 -2.572 1 98.44 80 VAL B O 1
ATOM 1647 N N . TYR B 1 81 ? -0.454 11.016 -3.928 1 98.19 81 TYR B N 1
ATOM 1648 C CA . TYR B 1 81 ? 0.971 10.977 -3.617 1 98.19 81 TYR B CA 1
ATOM 1649 C C . TYR B 1 81 ? 1.367 12.148 -2.732 1 98.19 81 TYR B C 1
ATOM 1651 O O . TYR B 1 81 ? 0.992 13.297 -3.004 1 98.19 81 TYR B O 1
ATOM 1659 N N . VAL B 1 82 ? 2.061 11.906 -1.675 1 97.81 82 VAL B N 1
ATOM 1660 C CA . VAL B 1 82 ? 2.631 12.93 -0.812 1 97.81 82 VAL B CA 1
ATOM 1661 C C . VAL B 1 82 ? 4.148 12.969 -0.981 1 97.81 82 VAL B C 1
ATOM 1663 O O . VAL B 1 82 ? 4.848 12.031 -0.572 1 97.81 82 VAL B O 1
ATOM 1666 N N . PRO B 1 83 ? 4.699 14.047 -1.506 1 96.25 83 PRO B N 1
ATOM 1667 C CA . PRO B 1 83 ? 6.148 14.117 -1.705 1 96.25 83 PRO B CA 1
ATOM 1668 C C . PRO B 1 83 ? 6.918 14.203 -0.391 1 96.25 83 PRO B C 1
ATOM 1670 O O . PRO B 1 83 ? 6.387 14.68 0.612 1 96.25 83 PRO B O 1
ATOM 1673 N N . VAL B 1 84 ? 8.18 13.797 -0.46 1 97.31 84 VAL B N 1
ATOM 1674 C CA . VAL B 1 84 ? 9.07 13.852 0.699 1 97.31 84 VAL B CA 1
ATOM 1675 C C . VAL B 1 84 ? 9.211 15.305 1.162 1 97.31 84 VAL B C 1
ATOM 1677 O O . VAL B 1 84 ? 9.32 16.219 0.341 1 97.31 84 VAL B O 1
ATOM 1680 N N . TRP B 1 85 ? 9.109 15.516 2.447 1 97.88 85 TRP B N 1
ATOM 1681 C CA . TRP B 1 85 ? 9.336 16.75 3.191 1 97.88 85 TRP B CA 1
ATOM 1682 C C . TRP B 1 85 ? 8.273 17.797 2.861 1 97.88 85 TRP B C 1
ATOM 1684 O O . TRP B 1 85 ? 8.422 18.969 3.199 1 97.88 85 TRP B O 1
ATOM 1694 N N . ALA B 1 86 ? 7.254 17.406 2.184 1 97.56 86 ALA B N 1
ATOM 1695 C CA . ALA B 1 86 ? 6.145 18.328 1.943 1 97.56 86 ALA B CA 1
ATOM 1696 C C . ALA B 1 86 ? 5.219 18.406 3.154 1 97.56 86 ALA B C 1
ATOM 1698 O O . ALA B 1 86 ? 4.805 17.375 3.689 1 97.56 86 ALA B O 1
ATOM 1699 N N . TRP B 1 87 ? 4.934 19.641 3.627 1 98.12 87 TRP B N 1
ATOM 1700 C CA . TRP B 1 87 ? 3.902 19.781 4.652 1 98.12 87 TRP B CA 1
ATOM 1701 C C . TRP B 1 87 ? 2.547 19.328 4.129 1 98.12 87 TRP B C 1
ATOM 1703 O O . TRP B 1 87 ? 2.127 19.719 3.037 1 98.12 87 TRP B O 1
ATOM 1713 N N . HIS B 1 88 ? 1.871 18.469 4.926 1 97.88 88 HIS B N 1
ATOM 1714 C CA . HIS B 1 88 ? 0.598 17.969 4.43 1 97.88 88 HIS B CA 1
ATOM 1715 C C . HIS B 1 88 ? -0.318 17.562 5.582 1 97.88 88 HIS B C 1
ATOM 1717 O O . HIS B 1 88 ? 0.139 17.391 6.711 1 97.88 88 HIS B O 1
ATOM 1723 N N . ARG B 1 89 ? -1.591 17.516 5.324 1 97.19 89 ARG B N 1
ATOM 1724 C CA . ARG B 1 89 ? -2.637 16.953 6.164 1 97.19 89 ARG B CA 1
ATOM 1725 C C . ARG B 1 89 ? -3.764 16.375 5.32 1 97.19 89 ARG B C 1
ATOM 1727 O O . ARG B 1 89 ? -3.969 16.781 4.176 1 97.19 89 ARG B O 1
ATOM 1734 N N . HIS B 1 90 ? -4.422 15.43 5.824 1 97.75 90 HIS B N 1
ATOM 1735 C CA . HIS B 1 90 ? -5.574 14.789 5.203 1 97.75 90 HIS B CA 1
ATOM 1736 C C . HIS B 1 90 ? -6.863 15.133 5.945 1 97.75 90 HIS B C 1
ATOM 1738 O O . HIS B 1 90 ? -6.914 15.062 7.172 1 97.75 90 HIS B O 1
ATOM 1744 N N . VAL B 1 91 ? -7.883 15.461 5.262 1 97.44 91 VAL B N 1
ATOM 1745 C CA . VAL B 1 91 ? -9.102 15.961 5.879 1 97.44 91 VAL B CA 1
ATOM 1746 C C . VAL B 1 91 ? -10.305 15.188 5.344 1 97.44 91 VAL B C 1
ATOM 1748 O O . VAL B 1 91 ? -10.469 15.039 4.133 1 97.44 91 VAL B O 1
ATOM 1751 N N . ASN B 1 92 ? -11.133 14.617 6.27 1 98 92 ASN B N 1
ATOM 1752 C CA . ASN B 1 92 ? -12.453 14.102 5.934 1 98 92 ASN B CA 1
ATOM 1753 C C . ASN B 1 92 ? -13.5 15.219 5.93 1 98 92 ASN B C 1
ATOM 1755 O O . ASN B 1 92 ? -13.844 15.758 6.98 1 98 92 ASN B O 1
ATOM 1759 N N . THR B 1 93 ? -14.008 15.5 4.809 1 96.88 93 THR B N 1
ATOM 1760 C CA . THR B 1 93 ? -14.93 16.625 4.707 1 96.88 93 THR B CA 1
ATOM 1761 C C . THR B 1 93 ? -16.359 16.172 4.988 1 96.88 93 THR B C 1
ATOM 1763 O O . THR B 1 93 ? -17.281 17 5.039 1 96.88 93 THR B O 1
ATOM 1766 N N . ASP B 1 94 ? -16.641 14.906 5.043 1 96.38 94 ASP B N 1
ATOM 1767 C CA . ASP B 1 94 ? -17.984 14.398 5.332 1 96.38 94 ASP B CA 1
ATOM 1768 C C . ASP B 1 94 ? -18.344 14.586 6.805 1 96.38 94 ASP B C 1
ATOM 1770 O O . ASP B 1 94 ? -17.609 14.125 7.688 1 96.38 94 ASP B O 1
ATOM 1774 N N . ALA B 1 95 ? -19.406 15.234 7.145 1 94.94 95 ALA B N 1
ATOM 1775 C CA . ALA B 1 95 ? -19.797 15.562 8.508 1 94.94 95 ALA B CA 1
ATOM 1776 C C . ALA B 1 95 ? -20.516 14.391 9.172 1 94.94 95 ALA B C 1
ATOM 1778 O O . ALA B 1 95 ? -20.766 14.406 10.383 1 94.94 95 ALA B O 1
ATOM 1779 N N . ARG B 1 96 ? -20.812 13.391 8.453 1 96.81 96 ARG B N 1
ATOM 1780 C CA . ARG B 1 96 ? -21.641 12.32 8.992 1 96.81 96 ARG B CA 1
ATOM 1781 C C . ARG B 1 96 ? -20.922 10.977 8.922 1 96.81 96 ARG B C 1
ATOM 1783 O O . ARG B 1 96 ? -21.172 10.086 9.734 1 96.81 96 ARG B O 1
ATOM 1790 N N . HIS B 1 97 ? -20.047 10.867 7.918 1 96.5 97 HIS B N 1
ATOM 1791 C CA . HIS B 1 97 ? -19.484 9.547 7.672 1 96.5 97 HIS B CA 1
ATOM 1792 C C . HIS B 1 97 ? -17.969 9.562 7.812 1 96.5 97 HIS B C 1
ATOM 1794 O O . HIS B 1 97 ? -17.328 10.594 7.582 1 96.5 97 HIS B O 1
ATOM 1800 N N . GLU B 1 98 ? -17.375 8.414 8.125 1 96.69 98 GLU B N 1
ATOM 1801 C CA . GLU B 1 98 ? -15.93 8.258 8.25 1 96.69 98 GLU B CA 1
ATOM 1802 C C . GLU B 1 98 ? -15.273 8.07 6.891 1 96.69 98 GLU B C 1
ATOM 1804 O O . GLU B 1 98 ? -15.953 7.781 5.902 1 96.69 98 GLU B O 1
ATOM 1809 N N . ALA B 1 99 ? -14.031 8.336 6.875 1 97.31 99 ALA B N 1
ATOM 1810 C CA . ALA B 1 99 ? -13.188 8.016 5.723 1 97.31 99 ALA B CA 1
ATOM 1811 C C . ALA B 1 99 ? -12.078 7.043 6.109 1 97.31 99 ALA B C 1
ATOM 1813 O O . ALA B 1 99 ? -11.703 6.949 7.277 1 97.31 99 ALA B O 1
ATOM 1814 N N . GLU B 1 100 ? -11.602 6.262 5.133 1 97.31 100 GLU B N 1
ATOM 1815 C CA . GLU B 1 100 ? -10.547 5.277 5.328 1 97.31 100 GLU B CA 1
ATOM 1816 C C . GLU B 1 100 ? -9.586 5.254 4.141 1 97.31 100 GLU B C 1
ATOM 1818 O O . GLU B 1 100 ? -10.008 5.406 2.994 1 97.31 100 GLU B O 1
ATOM 1823 N N . TYR B 1 101 ? -8.328 5.121 4.441 1 98.06 101 TYR B N 1
ATOM 1824 C CA . TYR B 1 101 ? -7.348 4.977 3.373 1 98.06 101 TYR B CA 1
ATOM 1825 C C . TYR B 1 101 ? -6.262 3.979 3.76 1 98.06 101 TYR B C 1
ATOM 1827 O O . TYR B 1 101 ? -6.051 3.713 4.945 1 98.06 101 TYR B O 1
ATOM 1835 N N . VAL B 1 102 ? -5.668 3.361 2.824 1 98.5 102 VAL B N 1
ATOM 1836 C CA . VAL B 1 102 ? -4.445 2.578 2.955 1 98.5 102 VAL B CA 1
ATOM 1837 C C . VAL B 1 102 ? -3.234 3.453 2.639 1 98.5 102 VAL B C 1
ATOM 1839 O O . VAL B 1 102 ? -3.184 4.098 1.589 1 98.5 102 VAL B O 1
ATOM 1842 N N . ALA B 1 103 ? -2.318 3.514 3.516 1 98.44 103 ALA B N 1
ATOM 1843 C CA . ALA B 1 103 ? -1.092 4.281 3.309 1 98.44 103 ALA B CA 1
ATOM 1844 C C . ALA B 1 103 ? 0.113 3.355 3.156 1 98.44 103 ALA B C 1
ATOM 1846 O O . ALA B 1 103 ? 0.322 2.457 3.973 1 98.44 103 ALA B O 1
ATOM 1847 N N . CYS B 1 104 ? 0.826 3.555 2.146 1 98.62 104 CYS B N 1
ATOM 1848 C CA . CYS B 1 104 ? 2.082 2.855 1.898 1 98.62 104 CYS B CA 1
ATOM 1849 C C . CYS B 1 104 ? 3.268 3.805 2.01 1 98.62 104 CYS B C 1
ATOM 1851 O O . CYS B 1 104 ? 3.27 4.875 1.396 1 98.62 104 CYS B O 1
ATOM 1853 N N . GLU B 1 105 ? 4.25 3.4 2.77 1 98.56 105 GLU B N 1
ATOM 1854 C CA . GLU B 1 105 ? 5.414 4.25 3.004 1 98.56 105 GLU B CA 1
ATOM 1855 C C . GLU B 1 105 ? 6.707 3.445 2.949 1 98.56 105 GLU B C 1
ATOM 1857 O O . GLU B 1 105 ? 6.703 2.234 3.182 1 98.56 105 GLU B O 1
ATOM 1862 N N . ASN B 1 106 ? 7.848 4.148 2.619 1 98.56 106 ASN B N 1
ATOM 1863 C CA . ASN B 1 106 ? 9.148 3.492 2.602 1 98.56 106 ASN B CA 1
ATOM 1864 C C . ASN B 1 106 ? 9.922 3.75 3.891 1 98.56 106 ASN B C 1
ATOM 1866 O O . ASN B 1 106 ? 11.156 3.725 3.895 1 98.56 106 ASN B O 1
ATOM 1870 N N . THR B 1 107 ? 9.234 3.979 5 1 98 107 THR B N 1
ATOM 1871 C CA . THR B 1 107 ? 9.844 4.285 6.289 1 98 107 THR B CA 1
ATOM 1872 C C . THR B 1 107 ? 10.781 3.162 6.723 1 98 107 THR B C 1
ATOM 1874 O O . THR B 1 107 ? 11.891 3.422 7.195 1 98 107 THR B O 1
ATOM 1877 N N . PRO B 1 108 ? 10.398 1.867 6.609 1 97.94 108 PRO B N 1
ATOM 1878 C CA . PRO B 1 108 ? 11.312 0.804 7.031 1 97.94 108 PRO B CA 1
ATOM 1879 C C . PRO B 1 108 ? 12.641 0.831 6.27 1 97.94 108 PRO B C 1
ATOM 1881 O O . PRO B 1 108 ? 13.68 0.477 6.824 1 97.94 108 PRO B O 1
ATOM 1884 N N . LEU B 1 109 ? 12.578 1.209 4.992 1 97.81 109 LEU B N 1
ATOM 1885 C CA . LEU B 1 109 ? 13.805 1.346 4.215 1 97.81 109 LEU B CA 1
ATOM 1886 C C . LEU B 1 109 ? 14.773 2.307 4.895 1 97.81 109 LEU B C 1
ATOM 1888 O O . LEU B 1 109 ? 15.945 1.969 5.113 1 97.81 109 LEU B O 1
ATOM 1892 N N . LEU B 1 110 ? 14.32 3.463 5.297 1 97.94 110 LEU B N 1
ATOM 1893 C CA . LEU B 1 110 ? 15.141 4.5 5.91 1 97.94 110 LEU B CA 1
ATOM 1894 C C . LEU B 1 110 ? 15.578 4.09 7.312 1 97.94 110 LEU B C 1
ATOM 1896 O O . LEU B 1 110 ? 16.688 4.395 7.734 1 97.94 110 LEU B O 1
ATOM 1900 N N . GLN B 1 111 ? 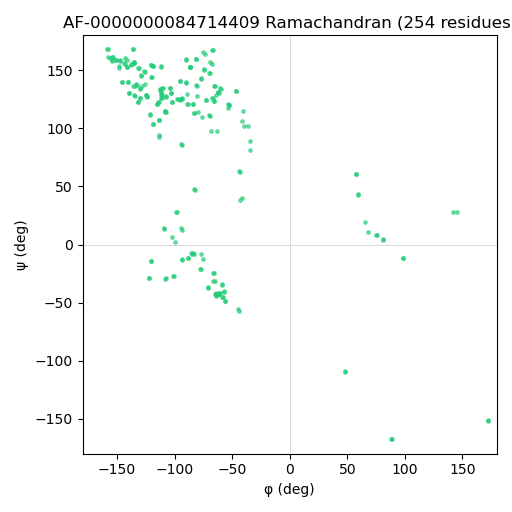14.672 3.434 7.996 1 97.12 111 GLN B N 1
ATOM 1901 C CA . GLN B 1 111 ? 15.023 2.928 9.312 1 97.12 111 GLN B CA 1
ATOM 1902 C C . GLN B 1 111 ? 16.156 1.912 9.234 1 97.12 111 GLN B C 1
ATOM 1904 O O . GLN B 1 111 ? 17.109 1.97 10.016 1 97.12 111 GLN B O 1
ATOM 1909 N N . ASN B 1 112 ? 16.078 1.082 8.297 1 96.81 112 ASN B N 1
ATOM 1910 C CA . ASN B 1 112 ? 17.062 0.009 8.172 1 96.81 112 ASN B CA 1
ATOM 1911 C C . ASN B 1 112 ? 18.375 0.518 7.582 1 96.81 112 ASN B C 1
ATOM 1913 O O . ASN B 1 112 ? 19.406 -0.144 7.699 1 96.81 112 ASN B O 1
ATOM 1917 N N . LEU B 1 113 ? 18.375 1.642 6.895 1 95.31 113 LEU B N 1
ATOM 1918 C CA . LEU B 1 113 ? 19.578 2.27 6.387 1 95.31 113 LEU B CA 1
ATOM 1919 C C . LEU B 1 113 ? 20.359 2.957 7.508 1 95.31 113 LEU B C 1
ATOM 1921 O O . LEU B 1 113 ? 21.516 3.33 7.332 1 95.31 113 LEU B O 1
ATOM 1925 N N . GLY B 1 114 ? 19.859 3.152 8.672 1 96 114 GLY B N 1
ATOM 1926 C CA . GLY B 1 114 ? 20.562 3.775 9.781 1 96 114 GLY B CA 1
ATOM 1927 C C . GLY B 1 114 ? 19.656 4.609 10.672 1 96 114 GLY B C 1
ATOM 1928 O O . GLY B 1 114 ? 20.078 5.633 11.203 1 96 114 GLY B O 1
ATOM 1929 N N . GLU B 1 115 ? 18.391 4.23 10.711 1 96.5 115 GLU B N 1
ATOM 1930 C CA . GLU B 1 115 ? 17.422 4.914 11.562 1 96.5 115 GLU B CA 1
ATOM 1931 C C . GLU B 1 115 ? 17.312 6.391 11.195 1 96.5 115 GLU B C 1
ATOM 1933 O O . GLU B 1 115 ? 1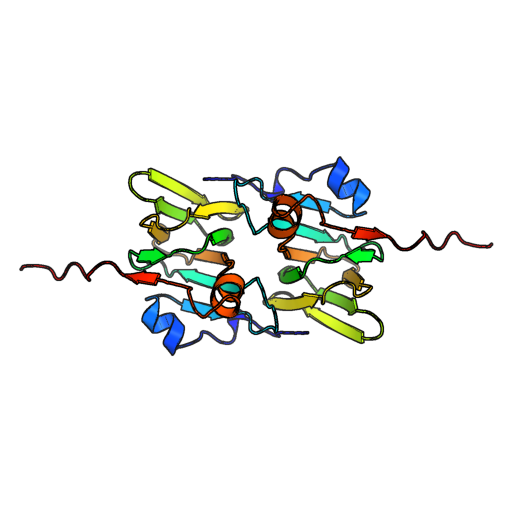7.312 7.254 12.078 1 96.5 115 GLU B O 1
ATOM 1938 N N . ILE B 1 116 ? 17.266 6.602 9.898 1 97.12 116 ILE B N 1
ATOM 1939 C CA . ILE B 1 116 ? 17.359 7.988 9.461 1 97.12 116 ILE B CA 1
ATOM 1940 C C . ILE B 1 116 ? 15.969 8.492 9.078 1 97.12 116 ILE B C 1
ATOM 1942 O O . ILE B 1 116 ? 15.828 9.594 8.531 1 97.12 116 ILE B O 1
ATOM 1946 N N . ALA B 1 117 ? 14.906 7.676 9.312 1 97.44 117 ALA B N 1
ATOM 1947 C CA . ALA B 1 117 ? 13.555 8.156 9.055 1 97.44 117 ALA B CA 1
ATOM 1948 C C . ALA B 1 117 ? 13.203 9.32 9.984 1 97.44 117 ALA B C 1
ATOM 1950 O O . ALA B 1 117 ? 13.359 9.219 11.203 1 97.44 117 ALA B O 1
ATOM 1951 N N . LEU B 1 118 ? 12.742 10.391 9.406 1 97.25 118 LEU B N 1
ATOM 1952 C CA . LEU B 1 118 ? 12.43 11.602 10.164 1 97.25 118 LEU B CA 1
ATOM 1953 C C . LEU B 1 118 ? 11 12.047 9.898 1 97.25 118 LEU B C 1
ATOM 1955 O O . LEU B 1 118 ? 10.531 12.008 8.758 1 97.25 118 LEU B O 1
ATOM 1959 N N . ARG B 1 119 ? 10.344 12.445 10.898 1 95.44 119 ARG B N 1
ATOM 1960 C CA . ARG B 1 119 ? 9.016 13.062 10.852 1 95.44 119 ARG B CA 1
ATOM 1961 C C . ARG B 1 119 ? 8.945 14.266 11.781 1 95.44 119 ARG B C 1
ATOM 1963 O O . ARG B 1 119 ? 9.453 14.227 12.898 1 95.44 119 ARG B O 1
ATOM 1970 N N . GLU B 1 120 ? 8.344 15.375 11.305 1 96.12 120 GLU B N 1
ATOM 1971 C CA . GLU B 1 120 ? 8.141 16.594 12.078 1 96.12 120 GLU B CA 1
ATOM 1972 C C . GLU B 1 120 ? 6.672 17 12.094 1 96.12 120 GLU B C 1
ATOM 1974 O O . GLU B 1 120 ? 6.016 17.016 11.047 1 96.12 120 GLU B O 1
ATOM 1979 N N . GLU B 1 121 ? 6.141 17.234 13.242 1 93.5 121 GLU B N 1
ATOM 1980 C CA . GLU B 1 121 ? 4.797 17.797 13.391 1 93.5 121 GLU B CA 1
ATOM 1981 C C . GLU B 1 121 ? 4.836 19.312 13.445 1 93.5 121 GLU B C 1
ATOM 1983 O O . GLU B 1 121 ? 5.734 19.891 14.062 1 93.5 121 GLU B O 1
ATOM 1988 N N . ALA B 1 122 ? 3.857 19.922 12.773 1 92 122 ALA B N 1
ATOM 1989 C CA . ALA B 1 122 ? 3.746 21.359 12.93 1 92 122 ALA B CA 1
ATOM 1990 C C . ALA B 1 122 ? 3.357 21.734 14.352 1 92 122 ALA B C 1
ATOM 1992 O O . ALA B 1 122 ? 2.58 21.031 15 1 92 122 ALA B O 1
ATOM 1993 N N . PRO B 1 123 ? 4.016 22.75 14.875 1 83.5 123 PRO B N 1
ATOM 1994 C CA . PRO B 1 123 ? 3.635 23.172 16.219 1 83.5 123 PRO B CA 1
ATOM 1995 C C . PRO B 1 123 ? 2.139 23.469 16.359 1 83.5 123 PRO B C 1
ATOM 1997 O O . PRO B 1 123 ? 1.514 23.938 15.398 1 83.5 123 PRO B O 1
ATOM 2000 N N . SER B 1 124 ? 1.482 22.656 17.25 1 70.38 124 SER B N 1
ATOM 2001 C CA . SER B 1 124 ? 0.068 22.906 17.516 1 70.38 124 SER B CA 1
ATOM 2002 C C . SER B 1 124 ? -0.234 24.406 17.516 1 70.38 124 SER B C 1
ATOM 2004 O O . SER B 1 124 ? 0.561 25.203 18.016 1 70.38 124 SER B O 1
ATOM 2006 N N . GLN B 1 125 ? -0.823 24.969 16.422 1 55.03 125 GLN B N 1
ATOM 2007 C CA . GLN B 1 125 ? -1.248 26.359 16.562 1 55.03 125 GLN B CA 1
ATOM 2008 C C . GLN B 1 125 ? -1.943 26.594 17.906 1 55.03 125 GLN B C 1
ATOM 2010 O O . GLN B 1 125 ? -3.045 26.094 18.125 1 55.03 125 GLN B O 1
ATOM 2015 N N . GLU B 1 126 ? -1.36 26.453 19.016 1 47.25 126 GLU B N 1
ATOM 2016 C CA . GLU B 1 126 ? -1.973 27.062 20.188 1 47.25 126 GLU B CA 1
ATOM 2017 C C . GLU B 1 126 ? -2.52 28.453 19.875 1 47.25 126 GLU B C 1
ATOM 2019 O O . GLU B 1 126 ? -1.835 29.266 19.25 1 47.25 126 GLU B O 1
ATOM 2024 N N . GLY B 1 127 ? -3.859 28.641 19.766 1 40.59 127 GLY B N 1
ATOM 2025 C CA . GLY B 1 127 ? -4.594 29.891 19.828 1 40.59 127 GLY B CA 1
ATOM 2026 C C . GLY B 1 127 ? -3.986 30.891 20.797 1 40.59 127 GLY B C 1
ATOM 2027 O O . GLY B 1 127 ? -3.869 30.609 21.984 1 40.59 127 GLY B O 1
ATOM 2028 N N . HIS B 1 128 ? -3.064 31.734 20.406 1 38.75 128 HIS B N 1
ATOM 2029 C CA . HIS B 1 128 ? -2.961 33.031 21.047 1 38.75 128 HIS B CA 1
ATOM 2030 C C . HIS B 1 128 ? -4.34 33.656 21.312 1 38.75 128 HIS B C 1
ATOM 2032 O O . HIS B 1 128 ? -4.789 34.531 20.562 1 38.75 128 HIS B O 1
ATOM 2038 N N . GLU B 1 129 ? -5.422 32.938 21.75 1 30.77 129 GLU B N 1
ATOM 2039 C CA . GLU B 1 129 ? -6.23 33.812 22.594 1 30.77 129 GLU B CA 1
ATOM 2040 C C . GLU B 1 129 ? -5.59 34.031 23.969 1 30.77 129 GLU B C 1
ATOM 2042 O O . GLU B 1 129 ? -4.953 33.125 24.5 1 30.77 129 GLU B O 1
#

pLDDT: mean 91.53, std 13.17, range [30.53, 98.62]

Foldseek 3Di:
DDDPPQQVDFPVVVCVVFVFTKGWDDDPDQFKTKIKTKAFAFGKTFWKAKQKKKKKAWQAAWWWKDWAPDIGTDGHGDMDIHDHGTTMMTTHHGNHGMTMIMMMIRQSVCCNVPHNIDMGTDPDPPPPD/DDDPPQQVDFPVVVCVVFVFTKGWDDDPDQFKTKIKTKAFAFGKTFWKFWQKKKKKAWQAAWWWKDWAPDIGTDGHGDMDIHHHRTTMMTTHHGNHGMTMIMMMIRQSVCCNVPHNIDMGTDPPPPPPD

Nearest PDB structures (foldseek):
  3bu7-assembly1_B  TM=8.581E-01  e=1.695E-10  unclassified
  8ch4-assembly1_C  TM=8.460E-01  e=1.089E-08  Bradyrhizobium sp. JS329
  8awn-assembly1_A-2  TM=8.954E-01  e=4.771E-07  Thermotoga maritima
  8zyg-assembly1_B  TM=8.727E-01  e=8.251E-07  Thermotoga maritima MSB8
  5j7m-assembly1_B  TM=9.178E-01  e=4.762E-06  Kribbella flavida DSM 17836